Protein AF-A0A946EP28-F1 (afdb_monomer)

Structure (mmCIF, N/CA/C/O backbone):
data_AF-A0A946EP28-F1
#
_entry.id   AF-A0A946EP28-F1
#
loop_
_atom_site.group_PDB
_atom_site.id
_atom_site.type_symbol
_atom_site.label_atom_id
_atom_site.label_alt_id
_atom_site.label_comp_id
_atom_site.label_asym_id
_atom_site.label_entity_id
_atom_site.label_seq_id
_atom_site.pdbx_PDB_ins_code
_atom_site.Cartn_x
_atom_site.Cartn_y
_atom_site.Cartn_z
_atom_site.occupancy
_atom_site.B_iso_or_equiv
_atom_site.auth_seq_id
_atom_site.auth_comp_id
_atom_site.auth_asym_id
_atom_site.auth_atom_id
_atom_site.pdbx_PDB_model_num
ATOM 1 N N . MET A 1 1 ? -31.217 -87.229 33.582 1.00 41.53 1 MET A N 1
ATOM 2 C CA . MET A 1 1 ? -31.297 -86.675 32.213 1.00 41.53 1 MET A CA 1
ATOM 3 C C . MET A 1 1 ? -31.638 -85.197 32.325 1.00 41.53 1 MET A C 1
ATOM 5 O O . MET A 1 1 ? -32.313 -84.822 33.269 1.00 41.53 1 MET A O 1
ATOM 9 N N . ILE A 1 2 ? -31.056 -84.396 31.440 1.00 42.53 2 ILE A N 1
ATOM 10 C CA . ILE A 1 2 ? -30.774 -82.953 31.531 1.00 42.53 2 ILE A CA 1
ATOM 11 C C . ILE A 1 2 ? -32.003 -82.053 31.794 1.00 42.53 2 ILE A C 1
ATOM 13 O O . ILE A 1 2 ? -33.022 -82.162 31.121 1.00 42.53 2 ILE A O 1
ATOM 17 N N . THR A 1 3 ? -31.836 -81.132 32.749 1.00 39.31 3 THR A N 1
ATOM 18 C CA . THR A 1 3 ? -32.703 -80.000 33.122 1.00 39.31 3 THR A CA 1
ATOM 19 C C . THR A 1 3 ? -32.412 -78.787 32.235 1.00 39.31 3 THR A C 1
ATOM 21 O O . THR A 1 3 ? -31.268 -78.346 32.251 1.00 39.31 3 THR A O 1
ATOM 24 N N . ILE A 1 4 ? -33.396 -78.190 31.543 1.00 48.53 4 ILE A N 1
ATOM 25 C CA . ILE A 1 4 ? -33.306 -76.793 31.055 1.00 48.53 4 ILE A CA 1
ATOM 26 C C . ILE A 1 4 ? -34.694 -76.136 31.118 1.00 48.53 4 ILE A C 1
ATOM 28 O O . ILE A 1 4 ? -35.590 -76.458 30.342 1.00 48.53 4 ILE A O 1
ATOM 32 N N . ILE A 1 5 ? -34.856 -75.210 32.064 1.00 52.66 5 ILE A N 1
ATOM 33 C CA . ILE A 1 5 ? -35.993 -74.295 32.196 1.00 52.66 5 ILE A CA 1
ATOM 34 C C . ILE A 1 5 ? -35.595 -73.009 31.462 1.00 52.66 5 ILE A C 1
ATOM 36 O O . ILE A 1 5 ? -34.605 -72.379 31.824 1.00 52.66 5 ILE A O 1
ATOM 40 N N . PHE A 1 6 ? -36.339 -72.624 30.425 1.00 43.34 6 PHE A N 1
ATOM 41 C CA . PHE A 1 6 ? -36.129 -71.370 29.696 1.00 43.34 6 PHE A CA 1
ATOM 42 C C . PHE A 1 6 ? -36.878 -70.242 30.427 1.00 43.34 6 PHE A C 1
ATOM 44 O O . PHE A 1 6 ? -38.052 -69.983 30.172 1.00 43.34 6 PHE A O 1
ATOM 51 N N . THR A 1 7 ? -36.225 -69.600 31.397 1.00 52.09 7 THR A N 1
ATOM 52 C CA . THR A 1 7 ? -36.726 -68.373 32.032 1.00 52.09 7 THR A CA 1
ATOM 53 C C . THR A 1 7 ? -36.373 -67.165 31.168 1.00 52.09 7 THR A C 1
ATOM 55 O O . THR A 1 7 ? -35.202 -66.816 31.019 1.00 52.09 7 THR A O 1
ATOM 58 N N . LEU A 1 8 ? -37.399 -66.526 30.604 1.00 43.88 8 LEU A N 1
ATOM 59 C CA . LEU A 1 8 ? -37.326 -65.275 29.851 1.00 43.88 8 LEU A CA 1
ATOM 60 C C . LEU A 1 8 ? -37.026 -64.115 30.820 1.00 43.88 8 LEU A C 1
ATOM 62 O O . LEU A 1 8 ? -37.931 -63.550 31.430 1.00 43.88 8 LEU A O 1
ATOM 66 N N . SER A 1 9 ? -35.741 -63.811 31.010 1.00 52.19 9 SER A N 1
ATOM 67 C CA . SER A 1 9 ? -35.273 -62.703 31.846 1.00 52.19 9 SER A CA 1
ATOM 68 C C . SER A 1 9 ? -35.220 -61.413 31.028 1.00 52.19 9 SER A C 1
ATOM 70 O O . SER A 1 9 ? -34.441 -61.286 30.085 1.00 52.19 9 SER A O 1
ATOM 72 N N . LEU A 1 10 ? -36.066 -60.459 31.411 1.00 48.12 10 LEU A N 1
ATOM 73 C CA . LEU A 1 10 ? -36.153 -59.104 30.880 1.00 48.12 10 LEU A CA 1
ATOM 74 C C . LEU A 1 10 ? -34.897 -58.315 31.308 1.00 48.12 10 LEU A C 1
ATOM 76 O O . LEU A 1 10 ? -34.804 -57.878 32.454 1.00 48.12 10 LEU A O 1
ATOM 80 N N . LEU A 1 11 ? -33.906 -58.162 30.423 1.00 48.00 11 LEU A N 1
ATOM 81 C CA . LEU A 1 11 ? -32.783 -57.248 30.661 1.00 48.00 11 LEU A CA 1
ATOM 82 C C . LEU A 1 11 ? -33.230 -55.810 30.370 1.00 48.00 11 LEU A C 1
ATOM 84 O O . LEU A 1 11 ? -33.368 -55.403 29.218 1.00 48.00 11 LEU A O 1
ATOM 88 N N . ALA A 1 12 ? -33.431 -55.042 31.439 1.00 52.06 12 ALA A N 1
ATOM 89 C CA . ALA A 1 12 ? -33.458 -53.590 31.405 1.00 52.06 12 ALA A CA 1
ATOM 90 C C . ALA A 1 12 ? -32.034 -53.074 31.141 1.00 52.06 12 ALA A C 1
ATOM 92 O O . ALA A 1 12 ? -31.240 -52.892 32.063 1.00 52.06 12 ALA A O 1
ATOM 93 N N . SER A 1 13 ? -31.695 -52.876 29.870 1.00 47.62 13 SER A N 1
ATOM 94 C CA . SER A 1 13 ? -30.468 -52.188 29.471 1.00 47.62 13 SER A CA 1
ATOM 95 C C . SER A 1 13 ? -30.671 -50.687 29.664 1.00 47.62 13 SER A C 1
ATOM 97 O O . SER A 1 13 ? -31.439 -50.058 28.937 1.00 47.62 13 SER A O 1
ATOM 99 N N . SER A 1 14 ? -30.005 -50.122 30.669 1.00 48.69 14 SER A N 1
ATOM 100 C CA . SER A 1 14 ? -29.947 -48.684 30.912 1.00 48.69 14 SER A CA 1
ATOM 101 C C . SER A 1 14 ? -29.392 -47.964 29.683 1.00 48.69 14 SER A C 1
ATOM 103 O O . SER A 1 14 ? -28.246 -48.194 29.290 1.00 48.69 14 SER A O 1
ATOM 105 N N . LEU A 1 15 ? -30.198 -47.081 29.097 1.00 58.78 15 LEU A N 1
ATOM 106 C 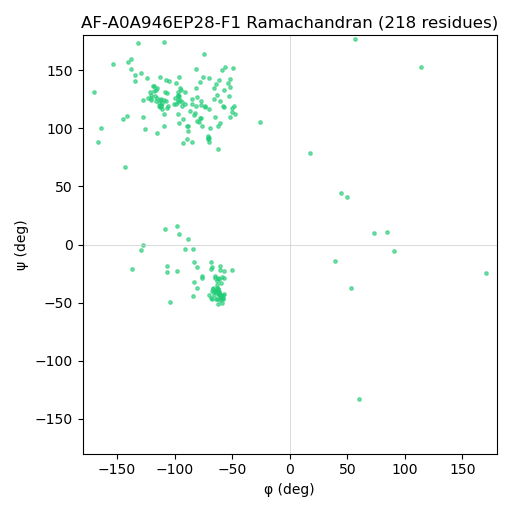CA . LEU A 1 15 ? -29.739 -46.070 28.148 1.00 58.78 15 LEU A CA 1
ATOM 107 C C . LEU A 1 15 ? -28.583 -45.285 28.796 1.00 58.78 15 LEU A C 1
ATOM 109 O O . LEU A 1 15 ? -28.765 -44.797 29.916 1.00 58.78 15 LEU A O 1
ATOM 113 N N . PRO A 1 16 ? -27.411 -45.135 28.152 1.00 46.91 16 PRO A N 1
ATOM 114 C CA . PRO A 1 16 ? -26.490 -44.100 28.577 1.00 46.91 16 PRO A CA 1
ATOM 115 C C . PRO A 1 16 ? -27.197 -42.764 28.358 1.00 46.91 16 PRO A C 1
ATOM 117 O O . PRO A 1 16 ? -27.747 -42.510 27.284 1.00 46.91 16 PRO A O 1
ATOM 120 N N . ALA A 1 17 ? -27.219 -41.934 29.399 1.00 48.09 17 ALA A N 1
ATOM 121 C CA . ALA A 1 17 ? -27.578 -40.537 29.271 1.00 48.09 17 ALA A CA 1
ATOM 122 C C . ALA A 1 17 ? -26.712 -39.949 28.152 1.00 48.09 17 ALA A C 1
ATOM 124 O O . ALA A 1 17 ? -25.493 -39.842 28.294 1.00 48.09 17 ALA A O 1
ATOM 125 N N . VAL A 1 18 ? -27.333 -39.625 27.019 1.00 43.72 18 VAL A N 1
ATOM 126 C CA . VAL A 1 18 ? -26.739 -38.690 26.073 1.00 43.72 18 VAL A CA 1
ATOM 127 C C . VAL A 1 18 ? -26.634 -37.393 26.856 1.00 43.72 18 VAL A C 1
ATOM 129 O O . VAL A 1 18 ? -27.638 -36.744 27.140 1.00 43.72 18 VAL A O 1
ATOM 132 N N . CYS A 1 19 ? -25.412 -37.113 27.307 1.00 35.09 19 CYS A N 1
ATOM 133 C CA . CYS A 1 19 ? -25.003 -35.808 27.781 1.00 35.09 19 CYS A CA 1
ATOM 134 C C . CYS A 1 19 ? -25.457 -34.815 26.718 1.00 35.09 19 CYS A C 1
ATOM 136 O O . CYS A 1 19 ? -25.057 -34.935 25.557 1.00 35.09 19 CYS A O 1
ATOM 138 N N . SER A 1 20 ? -26.319 -33.884 27.110 1.00 42.78 20 SER A N 1
ATOM 139 C CA . SER A 1 20 ? -26.537 -32.662 26.361 1.00 42.78 20 SER A CA 1
ATOM 140 C C . SER A 1 20 ? -25.161 -32.095 26.030 1.00 42.78 20 SER A C 1
ATOM 142 O O . SER A 1 20 ? -24.392 -31.745 26.924 1.00 42.78 20 SER A O 1
ATOM 144 N N . ILE A 1 21 ? -24.813 -32.097 24.747 1.00 47.25 21 ILE A N 1
ATOM 145 C CA . ILE A 1 21 ? -23.799 -31.189 24.238 1.00 47.25 21 ILE A CA 1
ATOM 146 C C . ILE A 1 21 ? -24.504 -29.842 24.302 1.00 47.25 21 ILE A C 1
ATOM 148 O O . ILE A 1 21 ? -25.287 -29.496 23.421 1.00 47.25 21 ILE A O 1
ATOM 152 N N . ASP A 1 22 ? -24.338 -29.160 25.429 1.00 43.53 22 ASP A N 1
ATOM 153 C CA . ASP A 1 22 ? -24.554 -27.729 25.476 1.00 43.53 22 ASP A CA 1
ATOM 154 C C . ASP A 1 22 ? -23.546 -27.141 24.480 1.00 43.53 22 ASP A C 1
ATOM 156 O O . ASP A 1 22 ? -22.338 -27.141 24.728 1.00 43.53 22 ASP A O 1
ATOM 160 N N . ASP A 1 23 ? -24.036 -26.727 23.310 1.00 47.03 23 ASP A N 1
ATOM 161 C CA . ASP A 1 23 ? -23.327 -25.816 22.414 1.00 47.03 23 ASP A CA 1
ATOM 162 C C . ASP A 1 23 ? -23.144 -24.488 23.169 1.00 47.03 23 ASP A C 1
ATOM 164 O O . ASP A 1 23 ? -23.932 -23.550 23.050 1.00 47.03 23 ASP A O 1
ATOM 168 N N . GLU A 1 24 ? -22.113 -24.428 24.011 1.00 41.34 24 GLU A N 1
ATOM 169 C CA . GLU A 1 24 ? -21.521 -23.181 24.486 1.00 41.34 24 GLU A CA 1
ATOM 170 C C . GLU A 1 24 ? -21.068 -22.402 23.239 1.00 41.34 24 GLU A C 1
ATOM 172 O O . GLU A 1 24 ? -20.231 -22.902 22.474 1.00 41.34 24 GLU A O 1
ATOM 177 N N . PRO A 1 25 ? -21.600 -21.194 22.978 1.00 46.06 25 PRO A N 1
ATOM 178 C CA . PRO A 1 25 ? -21.152 -20.396 21.856 1.00 46.06 25 PRO A CA 1
ATOM 179 C C . PRO A 1 25 ? -19.753 -19.890 22.192 1.00 46.06 25 PRO A C 1
ATOM 181 O O . PRO A 1 25 ? -19.601 -18.878 22.858 1.00 46.06 25 PRO A O 1
ATOM 184 N N . THR A 1 26 ? -18.736 -20.635 21.761 1.00 43.66 26 THR A N 1
ATOM 185 C CA . THR A 1 26 ? -17.359 -20.197 21.486 1.00 43.66 26 THR A CA 1
ATOM 186 C C . THR A 1 26 ? -17.011 -18.838 22.124 1.00 43.66 26 THR A C 1
ATOM 188 O O . THR A 1 26 ? -17.033 -17.809 21.440 1.00 43.66 26 THR A O 1
ATOM 191 N N . GLY A 1 27 ? -16.713 -18.818 23.432 1.00 51.81 27 GLY A N 1
ATOM 192 C CA . GLY A 1 27 ? -16.628 -17.582 24.233 1.00 51.81 27 GLY A CA 1
ATOM 193 C C . GLY A 1 27 ? -15.634 -16.528 23.719 1.00 51.81 27 GLY A C 1
ATOM 194 O O . GLY A 1 27 ? -15.834 -15.333 23.909 1.00 51.81 27 GLY A O 1
ATOM 195 N N . ALA A 1 28 ? -14.626 -16.928 22.937 1.00 55.31 28 ALA A N 1
ATOM 196 C CA . ALA A 1 28 ? -13.717 -15.985 22.278 1.00 55.31 28 ALA A CA 1
ATOM 197 C C . ALA A 1 28 ? -14.419 -15.053 21.259 1.00 55.31 28 ALA A C 1
ATOM 199 O O . ALA A 1 28 ? -14.000 -13.915 21.064 1.00 55.31 28 ALA A O 1
ATOM 200 N N . SER A 1 29 ? -15.487 -15.518 20.602 1.00 61.00 29 SER A N 1
ATOM 201 C CA . SER A 1 29 ? -16.200 -14.773 19.550 1.00 61.00 29 SER A CA 1
ATOM 202 C C . SER A 1 29 ? -17.180 -13.734 20.111 1.00 61.00 29 SER A C 1
ATOM 204 O O . SER A 1 29 ? -17.288 -12.617 19.587 1.00 61.00 29 SER A O 1
ATOM 206 N N . SER A 1 30 ? -17.846 -14.072 21.221 1.00 68.56 30 SER A N 1
ATOM 207 C CA . SER A 1 30 ? -18.691 -13.140 21.969 1.00 68.56 30 SER A CA 1
ATOM 208 C C . SER A 1 30 ? -17.857 -12.029 22.602 1.00 68.56 30 SER A C 1
ATOM 210 O O . SER A 1 30 ? -18.267 -10.866 22.588 1.00 68.56 30 SER A O 1
ATOM 212 N N . ASP A 1 31 ? -16.656 -12.364 23.079 1.00 88.69 31 ASP A N 1
ATOM 213 C CA . ASP A 1 31 ? -15.769 -11.413 23.738 1.00 88.69 31 ASP A CA 1
ATOM 214 C C . ASP A 1 31 ? -15.232 -10.357 22.761 1.00 88.69 31 ASP A C 1
ATOM 216 O O . ASP A 1 31 ? -15.350 -9.162 23.040 1.00 88.69 31 ASP A O 1
ATOM 220 N N . ILE A 1 32 ? -14.763 -10.759 21.572 1.00 92.62 32 ILE A N 1
ATOM 221 C CA . ILE A 1 32 ? -14.272 -9.830 20.534 1.00 92.62 32 ILE A CA 1
ATOM 222 C C . ILE A 1 32 ? -15.357 -8.828 20.120 1.00 92.62 32 ILE A C 1
ATOM 224 O O . ILE A 1 32 ? -15.095 -7.628 20.033 1.00 92.62 32 ILE A O 1
ATOM 228 N N . SER A 1 33 ? -16.591 -9.295 19.917 1.00 91.88 33 SER A N 1
ATOM 229 C CA . SER A 1 33 ? -17.714 -8.426 19.538 1.00 91.88 33 SER A CA 1
ATOM 230 C C . SER A 1 33 ? -18.019 -7.386 20.623 1.00 91.88 33 SER A C 1
ATOM 232 O O . SER A 1 33 ? -18.292 -6.221 20.322 1.00 91.88 33 SER A O 1
ATOM 234 N N . SER A 1 34 ? -17.925 -7.784 21.897 1.00 94.31 34 SER A N 1
ATOM 235 C CA . SER A 1 34 ? -18.100 -6.869 23.028 1.00 94.31 34 SER A CA 1
ATOM 236 C C . SER A 1 34 ? -17.001 -5.804 23.081 1.00 94.31 34 SER A C 1
ATOM 238 O O . SER A 1 34 ? -17.289 -4.630 23.318 1.00 94.31 34 SER A O 1
ATOM 240 N N . TRP A 1 35 ? -15.751 -6.180 22.794 1.00 95.56 35 TRP A N 1
ATOM 241 C CA . TRP A 1 35 ? -14.629 -5.246 22.771 1.00 95.56 35 TRP A CA 1
ATOM 242 C C . TRP A 1 35 ? -14.757 -4.255 21.614 1.00 95.56 35 TRP A C 1
ATOM 244 O O . TRP A 1 35 ? -14.552 -3.066 21.826 1.00 95.56 35 TRP A O 1
ATOM 254 N N . ILE A 1 36 ? -15.197 -4.695 20.431 1.00 94.62 36 ILE A N 1
ATOM 255 C CA . ILE A 1 36 ? -15.460 -3.791 19.300 1.00 94.62 36 ILE A CA 1
ATOM 256 C C . ILE A 1 36 ? -16.501 -2.733 19.677 1.00 94.62 36 ILE A C 1
ATOM 258 O O . ILE A 1 36 ? -16.272 -1.549 19.452 1.00 94.62 36 ILE A O 1
ATOM 262 N N . LYS A 1 37 ? -17.606 -3.124 20.323 1.00 92.88 37 LYS A N 1
ATOM 263 C CA . LYS A 1 37 ? -18.609 -2.161 20.805 1.00 92.88 37 LYS A CA 1
ATOM 264 C C . LYS A 1 37 ? -18.018 -1.186 21.828 1.00 92.88 37 LYS A C 1
ATOM 266 O O . LYS A 1 37 ? -18.294 0.011 21.788 1.00 92.88 37 LYS A O 1
ATOM 271 N N . ASN A 1 38 ? -17.181 -1.691 22.730 1.00 95.00 38 ASN A N 1
ATOM 272 C CA . ASN A 1 38 ? -16.533 -0.885 23.761 1.00 95.00 38 ASN A CA 1
ATOM 273 C C . ASN A 1 38 ? -15.493 0.097 23.203 1.00 95.00 38 ASN A C 1
ATOM 275 O O . ASN A 1 38 ? -15.161 1.049 23.906 1.00 95.00 38 ASN A O 1
ATOM 279 N N . LEU A 1 39 ? -15.044 -0.050 21.947 1.00 95.12 39 LEU A N 1
ATOM 280 C CA . LEU A 1 39 ? -14.250 0.981 21.270 1.00 95.12 39 LEU A CA 1
ATOM 281 C C . LEU A 1 39 ? -15.011 2.304 21.130 1.00 95.12 39 LEU A C 1
ATOM 283 O O . LEU A 1 39 ? -14.356 3.325 20.990 1.00 95.12 39 LEU A O 1
ATOM 287 N N . GLY A 1 40 ? -16.345 2.322 21.180 1.00 92.12 40 GLY A N 1
ATOM 288 C CA . GLY A 1 40 ? -17.167 3.542 21.130 1.00 92.12 40 GLY A CA 1
ATOM 289 C C . GLY A 1 40 ? -17.603 4.073 22.497 1.00 92.12 40 GLY A C 1
ATOM 290 O O . GLY A 1 40 ? -18.464 4.939 22.571 1.00 92.12 40 GLY A O 1
ATOM 291 N N . SER A 1 41 ? -17.073 3.528 23.597 1.00 93.94 41 SER A N 1
ATOM 292 C CA . SER A 1 41 ? -17.456 3.944 24.955 1.00 93.94 41 SER A CA 1
ATOM 293 C C . SER A 1 41 ? -17.196 5.441 25.194 1.00 93.94 41 SER A C 1
ATOM 295 O O . SER A 1 41 ? -16.245 5.995 24.661 1.00 93.94 41 SER A O 1
ATOM 297 N N . GLU A 1 42 ? -17.955 6.124 26.049 1.00 92.25 42 GLU A N 1
ATOM 298 C CA . GLU A 1 42 ? -17.591 7.490 26.481 1.00 92.25 42 GLU A CA 1
ATOM 299 C C . GLU A 1 42 ? -16.443 7.473 27.507 1.00 92.25 42 GLU A C 1
ATOM 301 O O . GLU A 1 42 ? -15.601 8.376 27.544 1.00 92.25 42 GLU A O 1
ATOM 306 N N . GLU A 1 43 ? -16.345 6.386 28.274 1.00 95.25 43 GLU A N 1
ATOM 307 C CA . GLU A 1 43 ? -15.295 6.161 29.264 1.00 95.25 43 GLU A CA 1
ATOM 308 C C . GLU A 1 43 ? -13.985 5.738 28.595 1.00 95.25 43 GLU A C 1
ATOM 310 O O . GLU A 1 43 ? -13.911 4.694 27.937 1.00 95.25 43 GLU A O 1
ATOM 315 N N . TRP A 1 44 ? -12.932 6.533 28.801 1.00 93.06 44 TRP A N 1
ATOM 316 C CA . TRP A 1 44 ? -11.611 6.304 28.204 1.00 93.06 44 TRP A CA 1
ATOM 317 C C . TRP A 1 44 ? -10.991 4.967 28.634 1.00 93.06 44 TRP A C 1
ATOM 319 O O . TRP A 1 44 ? -10.451 4.246 27.802 1.00 93.06 44 TRP A O 1
ATOM 329 N N . SER A 1 45 ? -11.123 4.596 29.909 1.00 95.12 45 SER A N 1
ATOM 330 C CA . SER A 1 45 ? -10.563 3.350 30.453 1.00 95.12 45 SER A CA 1
ATOM 331 C C . SER A 1 45 ? -11.141 2.102 29.780 1.00 95.12 45 SER A C 1
ATOM 333 O O . SER A 1 45 ? -10.397 1.190 29.426 1.00 95.12 45 SER A O 1
ATOM 335 N N . VAL A 1 46 ? -12.457 2.087 29.555 1.00 95.50 46 VAL A N 1
ATOM 336 C CA . VAL A 1 46 ? -13.170 0.989 28.883 1.00 95.50 46 VAL A CA 1
ATOM 337 C C . VAL A 1 46 ? -12.713 0.854 27.428 1.00 95.50 46 VAL A C 1
ATOM 339 O O . VAL A 1 46 ? -12.511 -0.257 26.938 1.00 95.50 46 VAL A O 1
ATOM 342 N N . ARG A 1 47 ? -12.504 1.987 26.755 1.00 94.75 47 ARG A N 1
ATOM 343 C CA . ARG A 1 47 ? -12.000 2.066 25.377 1.00 94.75 47 ARG A CA 1
ATOM 344 C C . ARG A 1 47 ? -10.604 1.492 25.220 1.00 94.75 47 ARG A C 1
ATOM 346 O O . ARG A 1 47 ? -10.386 0.642 24.361 1.00 94.75 47 ARG A O 1
ATOM 353 N N . GLU A 1 48 ? -9.678 1.939 26.057 1.00 94.19 48 GLU A N 1
ATOM 354 C CA . GLU A 1 48 ? -8.291 1.478 26.021 1.00 94.19 48 GLU A CA 1
ATOM 355 C C . GLU A 1 48 ? -8.185 -0.005 26.356 1.00 94.19 48 GLU A C 1
ATOM 357 O O . GLU A 1 48 ? -7.442 -0.748 25.716 1.00 94.19 48 GLU A O 1
ATOM 362 N N . GLU A 1 49 ? -8.963 -0.470 27.336 1.00 95.81 49 GLU A N 1
ATOM 363 C CA . GLU A 1 49 ? -8.984 -1.885 27.678 1.00 95.81 49 GLU A CA 1
ATOM 364 C C . GLU A 1 49 ? -9.502 -2.736 26.512 1.00 95.81 49 GLU A C 1
ATOM 366 O O . GLU A 1 49 ? -8.939 -3.795 26.230 1.00 95.81 49 GLU A O 1
ATOM 371 N N . ALA A 1 50 ? -10.535 -2.269 25.812 1.00 95.75 50 ALA A N 1
ATOM 372 C CA . ALA A 1 50 ? -11.055 -2.937 24.629 1.00 95.75 50 ALA A CA 1
ATOM 373 C C . ALA A 1 50 ? -10.035 -2.970 23.481 1.00 95.75 50 ALA A C 1
ATOM 375 O O . ALA A 1 50 ? -9.805 -4.036 22.911 1.00 95.75 50 ALA A O 1
ATOM 376 N N . ALA A 1 51 ? -9.384 -1.840 23.184 1.00 95.00 51 ALA A N 1
ATOM 377 C CA . ALA A 1 51 ? -8.331 -1.765 22.173 1.00 95.00 51 ALA A CA 1
ATOM 378 C C . ALA A 1 51 ? -7.184 -2.732 22.495 1.00 95.00 51 ALA A C 1
ATOM 380 O O . ALA A 1 51 ? -6.796 -3.540 21.653 1.00 95.00 51 ALA A O 1
ATOM 381 N N . ARG A 1 52 ? -6.710 -2.741 23.746 1.00 95.44 52 ARG A N 1
ATOM 382 C CA . ARG A 1 52 ? -5.667 -3.666 24.196 1.00 95.44 52 ARG A CA 1
ATOM 383 C C . ARG A 1 52 ? -6.088 -5.126 24.041 1.00 95.44 52 ARG A C 1
ATOM 385 O O . ARG A 1 52 ? -5.316 -5.912 23.509 1.00 95.44 52 ARG A O 1
ATOM 392 N N . LYS A 1 53 ? -7.306 -5.495 24.451 1.00 95.19 53 LYS A N 1
ATOM 393 C CA . LYS A 1 53 ? -7.807 -6.875 24.307 1.00 95.19 53 LYS A CA 1
ATOM 394 C C . LYS A 1 53 ? -7.919 -7.306 22.843 1.00 95.19 53 LYS A C 1
ATOM 396 O O . LYS A 1 53 ? -7.602 -8.448 22.525 1.00 95.19 53 LYS A O 1
ATOM 401 N N . LEU A 1 54 ? -8.323 -6.402 21.951 1.00 95.19 54 LEU A N 1
ATOM 402 C CA . LEU A 1 54 ? -8.356 -6.662 20.509 1.00 95.19 54 LEU A CA 1
ATOM 403 C C . LEU A 1 54 ? -6.950 -6.860 19.931 1.00 95.19 54 LEU A C 1
ATOM 405 O O . LEU A 1 54 ? -6.755 -7.766 19.123 1.00 95.19 54 LEU A O 1
ATOM 409 N N . LEU A 1 55 ? -5.972 -6.062 20.370 1.00 93.56 55 LEU A N 1
ATOM 410 C CA . LEU A 1 55 ? -4.571 -6.236 19.982 1.00 93.56 55 LEU A CA 1
ATOM 411 C C . LEU A 1 55 ? -3.989 -7.552 20.515 1.00 93.56 55 LEU A C 1
ATOM 413 O O . LEU A 1 55 ? -3.349 -8.281 19.761 1.00 93.56 55 LEU A O 1
ATOM 417 N N . ASP A 1 56 ? -4.270 -7.888 21.776 1.00 93.50 56 ASP A N 1
ATOM 418 C CA . ASP A 1 56 ? -3.834 -9.132 22.422 1.00 93.50 56 ASP A CA 1
ATOM 419 C C . ASP A 1 56 ? -4.447 -10.372 21.741 1.00 93.50 56 ASP A C 1
ATOM 421 O O . ASP A 1 56 ? -3.791 -11.405 21.614 1.00 93.50 56 ASP A O 1
ATOM 425 N N . ALA A 1 57 ? -5.691 -10.273 21.255 1.00 91.19 57 ALA A N 1
ATOM 426 C CA . ALA A 1 57 ? -6.340 -11.328 20.474 1.00 91.19 57 ALA A CA 1
ATOM 427 C C . ALA A 1 57 ? -5.705 -11.535 19.086 1.00 91.19 57 ALA A C 1
ATOM 429 O O . ALA A 1 57 ? -5.850 -12.607 18.487 1.00 91.19 57 ALA A O 1
ATOM 430 N N . GLY A 1 58 ? -4.991 -10.531 18.570 1.00 89.06 58 GLY A N 1
ATOM 431 C CA . GLY A 1 58 ? -4.166 -10.658 17.379 1.00 89.06 58 GLY A CA 1
ATOM 432 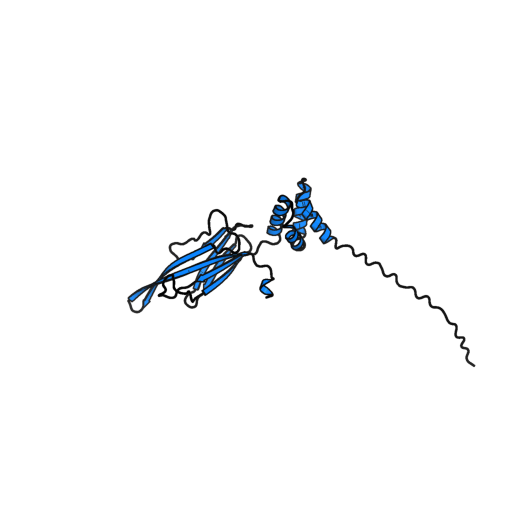C C . GLY A 1 58 ? -4.966 -11.067 16.129 1.00 89.06 58 GLY A C 1
ATOM 433 O O . GLY A 1 58 ? -6.033 -10.504 15.860 1.00 89.06 58 GLY A O 1
ATOM 434 N N . PRO A 1 59 ? -4.494 -12.064 15.351 1.00 87.06 59 PRO A N 1
ATOM 435 C CA . PRO A 1 59 ? -5.145 -12.475 14.108 1.00 87.06 59 PRO A CA 1
ATOM 436 C C . PRO A 1 59 ? -6.611 -12.902 14.248 1.00 87.06 59 PRO A C 1
ATOM 438 O O . PRO A 1 59 ? -7.392 -12.716 13.315 1.00 87.06 59 PRO A O 1
ATOM 441 N N . ALA A 1 60 ? -7.010 -13.430 15.411 1.00 87.94 60 ALA A N 1
ATOM 442 C CA . ALA A 1 60 ? -8.383 -13.870 15.656 1.00 87.94 60 ALA A CA 1
ATOM 443 C C . ALA A 1 60 ? -9.396 -12.709 15.621 1.00 87.94 60 ALA A C 1
ATOM 445 O O . ALA A 1 60 ? -10.556 -12.916 15.268 1.00 87.94 60 ALA A O 1
ATOM 446 N N . ALA A 1 61 ? -8.963 -11.481 15.931 1.00 91.19 61 ALA A N 1
ATOM 447 C CA . ALA A 1 61 ? -9.820 -10.298 15.903 1.00 91.19 61 ALA A CA 1
ATOM 448 C C . ALA A 1 61 ? -10.015 -9.715 14.490 1.00 91.19 61 ALA A C 1
ATOM 450 O O . ALA A 1 61 ? -10.981 -8.986 14.263 1.00 91.19 61 ALA A O 1
ATOM 451 N N . ILE A 1 62 ? -9.144 -10.040 13.523 1.00 88.50 62 ILE A N 1
ATOM 452 C CA . ILE A 1 62 ? -9.124 -9.398 12.194 1.00 88.50 62 ILE A CA 1
ATOM 453 C C . ILE A 1 62 ? -10.457 -9.574 11.457 1.00 88.50 62 ILE A C 1
ATOM 455 O O . ILE A 1 62 ? -10.985 -8.605 10.912 1.00 88.50 62 ILE A O 1
ATOM 459 N N . GLY A 1 63 ? -11.021 -10.786 11.436 1.00 86.62 63 GLY A N 1
ATOM 460 C CA . GLY A 1 63 ? -12.272 -11.063 10.718 1.00 86.62 63 GLY A CA 1
ATOM 461 C C . GLY A 1 63 ? -13.464 -10.265 11.261 1.00 86.62 63 GLY A C 1
ATOM 462 O O . GLY A 1 63 ? -14.244 -9.697 10.490 1.00 86.62 63 GLY A O 1
ATOM 463 N N . ALA A 1 64 ? -13.563 -10.159 12.589 1.00 90.31 64 ALA A N 1
ATOM 464 C CA . ALA A 1 64 ? -14.596 -9.370 13.253 1.00 90.31 64 ALA A CA 1
ATOM 465 C C . ALA A 1 64 ? -14.401 -7.868 12.995 1.00 90.31 64 ALA A C 1
ATOM 467 O O . ALA A 1 64 ? -15.333 -7.192 12.567 1.00 90.31 64 ALA A O 1
ATOM 468 N N . LEU A 1 65 ? -13.172 -7.363 13.147 1.00 90.56 65 LEU A N 1
ATOM 469 C CA . LEU A 1 65 ? -12.834 -5.965 12.870 1.00 90.56 65 LEU A CA 1
ATOM 470 C C . LEU A 1 65 ? -13.150 -5.568 11.419 1.00 90.56 65 LEU A C 1
ATOM 472 O O . LEU A 1 65 ? -13.734 -4.511 11.192 1.00 90.56 65 LEU A O 1
ATOM 476 N N . ARG A 1 66 ? -12.830 -6.419 10.431 1.00 89.50 66 ARG A N 1
ATOM 477 C CA . ARG A 1 66 ? -13.168 -6.169 9.016 1.00 89.50 66 ARG A CA 1
ATOM 478 C C . ARG A 1 66 ? -14.676 -6.059 8.801 1.00 89.50 66 ARG A C 1
ATOM 480 O O . ARG A 1 66 ? -15.125 -5.148 8.112 1.00 89.50 66 ARG A O 1
ATOM 487 N N . SER A 1 67 ? -15.451 -6.947 9.419 1.00 87.69 67 SER A N 1
ATOM 488 C CA . SER A 1 67 ? -16.917 -6.940 9.315 1.00 87.69 67 SER A CA 1
ATOM 489 C C . SER A 1 67 ? -17.539 -5.683 9.939 1.00 87.69 67 SER A C 1
ATOM 491 O O . SER A 1 67 ? -18.572 -5.202 9.480 1.00 87.69 67 SER A O 1
ATOM 493 N N . SER A 1 68 ? -16.881 -5.106 10.946 1.00 90.50 68 SER A N 1
ATOM 494 C CA . SER A 1 68 ? -17.327 -3.900 11.648 1.00 90.50 68 SER A CA 1
ATOM 495 C C . SER A 1 68 ? -16.851 -2.583 11.015 1.00 90.50 68 SER A C 1
ATOM 497 O O . SER A 1 68 ? -17.160 -1.513 11.530 1.00 90.50 68 SER A O 1
ATOM 499 N N . LEU A 1 69 ? -16.167 -2.597 9.863 1.00 88.00 69 LEU A N 1
ATOM 500 C CA . LEU A 1 69 ? -15.789 -1.363 9.149 1.00 88.00 69 LEU A CA 1
ATOM 501 C C . LEU A 1 69 ? -16.991 -0.508 8.706 1.00 88.00 69 LEU A C 1
ATOM 503 O O . LEU A 1 69 ? -16.827 0.682 8.431 1.00 88.00 69 LEU A O 1
ATOM 507 N N . MET A 1 70 ? -18.189 -1.098 8.648 1.00 88.19 70 MET A N 1
ATOM 508 C CA . MET A 1 70 ? -19.447 -0.415 8.329 1.00 88.19 70 MET A CA 1
ATOM 509 C C . MET A 1 70 ? -20.266 -0.022 9.569 1.00 88.19 70 MET A C 1
ATOM 511 O O . MET A 1 70 ? -21.452 0.277 9.434 1.00 88.19 70 MET A O 1
ATOM 515 N N . ASP A 1 71 ? -19.663 -0.027 10.763 1.00 90.94 71 ASP A N 1
ATOM 516 C CA . ASP A 1 71 ? -20.337 0.385 11.998 1.00 90.94 71 ASP A CA 1
ATOM 517 C C . ASP A 1 71 ? -20.964 1.789 11.848 1.00 90.94 71 ASP A C 1
ATOM 519 O O . ASP A 1 71 ? -20.348 2.659 11.222 1.00 90.94 71 ASP A O 1
ATOM 523 N N . PRO A 1 72 ? -22.184 2.046 12.355 1.00 90.06 72 PRO A N 1
ATOM 524 C CA . PRO A 1 72 ? -22.827 3.355 12.234 1.00 90.06 72 PRO A CA 1
ATOM 525 C C . PRO A 1 72 ? -22.043 4.494 12.904 1.00 90.06 72 PRO A C 1
ATOM 527 O O . PRO A 1 72 ? -22.094 5.627 12.412 1.00 90.06 72 PRO A O 1
ATOM 530 N N . ASP A 1 73 ? -21.282 4.220 13.963 1.00 90.75 73 ASP A N 1
ATOM 531 C CA . ASP A 1 73 ? -20.529 5.232 14.697 1.00 90.75 73 ASP A CA 1
ATOM 532 C C . ASP A 1 73 ? -19.188 5.561 13.994 1.00 90.75 73 ASP A C 1
ATOM 534 O O . ASP A 1 73 ? -18.333 4.685 13.821 1.00 90.75 73 ASP A O 1
ATOM 538 N N . PRO A 1 74 ? -18.961 6.820 13.560 1.00 88.06 74 PRO A N 1
ATOM 539 C CA . PRO A 1 74 ? -17.697 7.227 12.948 1.00 88.06 74 PRO A CA 1
ATOM 540 C C . PRO A 1 74 ? -16.470 7.040 13.847 1.00 88.06 74 PRO A C 1
ATOM 542 O O . PRO A 1 74 ? -15.396 6.751 13.316 1.00 88.06 74 PRO A O 1
ATOM 545 N N . GLU A 1 75 ? -16.599 7.196 15.166 1.00 88.88 75 GLU A N 1
ATOM 546 C CA . GLU A 1 75 ? -15.491 7.031 16.110 1.00 88.88 75 GLU A CA 1
ATOM 547 C C . GLU A 1 75 ? -15.081 5.558 16.208 1.00 88.88 75 GLU A C 1
ATOM 549 O O . GLU A 1 75 ? -13.893 5.230 16.117 1.00 88.88 75 GLU A O 1
ATOM 554 N N . VAL A 1 76 ? -16.068 4.659 16.279 1.00 91.88 76 VAL A N 1
ATOM 555 C CA . VAL A 1 76 ? -15.850 3.208 16.230 1.00 91.88 76 VAL A CA 1
ATOM 556 C C . VAL A 1 76 ? -15.188 2.814 14.912 1.00 91.88 76 VAL A C 1
ATOM 558 O O . VAL A 1 76 ? -14.158 2.139 14.928 1.00 91.88 76 VAL A O 1
ATOM 561 N N . ARG A 1 77 ? -15.688 3.298 13.764 1.00 91.19 77 ARG A N 1
ATOM 562 C CA . ARG A 1 77 ? -15.061 3.030 12.455 1.00 91.19 77 ARG A CA 1
ATOM 563 C C . ARG A 1 77 ? -13.605 3.489 12.392 1.00 91.19 77 ARG A C 1
ATOM 565 O O . ARG A 1 77 ? -12.774 2.772 11.837 1.00 91.19 77 ARG A O 1
ATOM 572 N N . ALA A 1 78 ? -13.288 4.671 12.921 1.00 8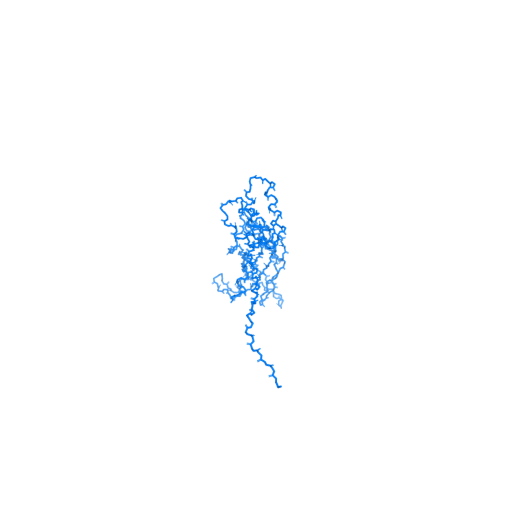5.06 78 ALA A N 1
ATOM 573 C CA . ALA A 1 78 ? -11.923 5.194 12.927 1.00 85.06 78 ALA A CA 1
ATOM 574 C C . ALA A 1 78 ? -10.983 4.305 13.757 1.00 85.06 78 ALA A C 1
ATOM 576 O O . ALA A 1 78 ? -9.930 3.900 13.270 1.00 85.06 78 ALA A O 1
ATOM 577 N N . ARG A 1 79 ? -11.403 3.909 14.963 1.00 91.44 79 ARG A N 1
ATOM 578 C CA . ARG A 1 79 ? -10.618 3.012 15.826 1.00 91.44 79 ARG A CA 1
ATOM 579 C C . ARG A 1 79 ? -10.472 1.611 15.252 1.00 91.44 79 ARG A C 1
ATOM 581 O O . ARG A 1 79 ? -9.404 1.020 15.344 1.00 91.44 79 ARG A O 1
ATOM 588 N N . ILE A 1 80 ? -11.509 1.075 14.613 1.00 91.69 80 ILE A N 1
ATOM 589 C CA . ILE A 1 80 ? -11.419 -0.214 13.916 1.00 91.69 80 ILE A CA 1
ATOM 590 C C . ILE A 1 80 ? -10.348 -0.158 12.824 1.00 91.69 80 ILE A C 1
ATOM 592 O O . ILE A 1 80 ? -9.544 -1.084 12.716 1.00 91.69 80 ILE A O 1
ATOM 596 N N . LYS A 1 81 ? -10.303 0.925 12.036 1.00 85.56 81 LYS A N 1
ATOM 597 C CA . LYS A 1 81 ? -9.254 1.123 11.024 1.00 85.56 81 LYS A CA 1
ATOM 598 C C . LYS A 1 81 ? -7.867 1.187 11.654 1.00 85.56 81 LYS A C 1
ATOM 600 O O . LYS A 1 81 ? -6.955 0.543 11.145 1.00 85.56 81 LYS A O 1
ATOM 605 N N . GLU A 1 82 ? -7.721 1.893 12.772 1.00 86.00 82 GLU A N 1
ATOM 606 C CA . GLU A 1 82 ? -6.468 1.944 13.527 1.00 86.00 82 GLU A CA 1
ATOM 607 C C . GLU A 1 82 ? -6.034 0.542 13.981 1.00 86.00 82 GLU A C 1
ATOM 609 O O . GLU A 1 82 ? -4.916 0.120 13.685 1.00 86.00 82 GLU A O 1
ATOM 614 N N . MET A 1 83 ? -6.932 -0.231 14.600 1.00 90.19 83 MET A N 1
ATOM 615 C CA . MET A 1 83 ? -6.639 -1.596 15.055 1.00 90.19 83 MET A CA 1
ATOM 616 C C . MET A 1 83 ? -6.269 -2.519 13.889 1.00 90.19 83 MET A C 1
ATOM 618 O O . MET A 1 83 ? -5.290 -3.260 13.969 1.00 90.19 83 MET A O 1
ATOM 622 N N . LEU A 1 84 ? -6.999 -2.445 12.772 1.00 86.12 84 LEU A N 1
ATOM 623 C CA . LEU A 1 84 ? -6.669 -3.191 11.557 1.00 86.12 84 LEU A CA 1
ATOM 624 C C . LEU A 1 84 ? -5.314 -2.776 10.983 1.00 86.12 84 LEU A C 1
ATOM 626 O O . LEU A 1 84 ? -4.567 -3.646 10.552 1.00 86.12 84 LEU A O 1
ATOM 630 N N . SER A 1 85 ? -4.954 -1.492 11.026 1.00 79.69 85 SER A N 1
ATOM 631 C CA . SER A 1 85 ? -3.642 -1.029 10.564 1.00 79.69 85 SER A CA 1
ATOM 632 C C . SER A 1 85 ? -2.492 -1.623 11.382 1.00 79.69 85 SER A C 1
ATOM 634 O O . SER A 1 85 ? -1.397 -1.798 10.853 1.00 79.69 85 SER A O 1
ATOM 636 N N . LEU A 1 86 ? -2.722 -1.944 12.659 1.00 84.44 86 LEU A N 1
ATOM 637 C CA . LEU A 1 86 ? -1.731 -2.555 13.545 1.00 84.44 86 LEU A CA 1
ATOM 638 C C . LEU A 1 86 ? -1.676 -4.078 13.372 1.00 84.44 86 LEU A C 1
ATOM 640 O O . LEU A 1 86 ? -0.589 -4.642 13.282 1.00 84.44 86 LEU A O 1
ATOM 644 N N . LEU A 1 87 ? -2.837 -4.732 13.303 1.00 85.00 87 LEU A N 1
ATOM 645 C CA . LEU A 1 87 ? -2.957 -6.194 13.263 1.00 85.00 87 LEU A CA 1
ATOM 646 C C . LEU A 1 87 ? -2.783 -6.797 11.867 1.00 85.00 87 LEU A C 1
ATOM 648 O O . LEU A 1 87 ? -2.320 -7.925 11.724 1.00 85.00 87 LEU A O 1
ATOM 652 N N . SER A 1 88 ? -3.202 -6.065 10.843 1.00 81.25 88 SER A N 1
ATOM 653 C CA . SER A 1 88 ? -3.222 -6.480 9.443 1.00 81.25 88 SER A CA 1
ATOM 654 C C . SER A 1 88 ? -2.874 -5.270 8.577 1.00 81.25 88 SER A C 1
ATOM 656 O O . SER A 1 88 ? -3.749 -4.777 7.853 1.00 81.25 88 SER A O 1
ATOM 658 N N . PRO A 1 89 ? -1.628 -4.760 8.656 1.00 72.94 89 PRO A N 1
ATOM 659 C CA . PRO A 1 89 ? -1.214 -3.645 7.822 1.00 72.94 89 PRO A CA 1
ATOM 660 C C . PRO A 1 89 ? -1.531 -3.952 6.352 1.00 72.94 89 PRO A C 1
ATOM 662 O O . PRO A 1 89 ? -1.311 -5.082 5.905 1.00 72.94 89 PRO A O 1
ATOM 665 N N . PRO A 1 90 ? -2.089 -2.984 5.608 1.00 68.25 90 PRO A N 1
ATOM 666 C CA . PRO A 1 90 ? -2.406 -3.189 4.208 1.00 68.25 90 PRO A CA 1
ATOM 667 C C . PRO A 1 90 ? -1.124 -3.505 3.445 1.00 68.25 90 PRO A C 1
ATOM 669 O O . PRO A 1 90 ? -0.180 -2.717 3.453 1.00 68.25 90 PRO A O 1
ATOM 672 N N . VAL A 1 91 ? -1.113 -4.647 2.767 1.00 77.06 91 VAL A N 1
ATOM 673 C CA . VAL A 1 91 ? -0.070 -4.955 1.798 1.00 77.06 91 VAL A CA 1
ATOM 674 C C . VAL A 1 91 ? -0.346 -4.096 0.571 1.00 77.06 91 VAL A C 1
ATOM 676 O O . VAL A 1 91 ? -1.421 -4.169 -0.026 1.00 77.06 91 VAL A O 1
ATOM 679 N N . LEU A 1 92 ? 0.598 -3.225 0.239 1.00 79.06 92 LEU A N 1
ATOM 680 C CA . LEU A 1 92 ? 0.497 -2.347 -0.919 1.00 79.06 92 LEU A CA 1
ATOM 681 C C . LEU A 1 92 ? 1.291 -2.944 -2.065 1.00 79.06 92 LEU A C 1
ATOM 683 O O . LEU A 1 92 ? 2.396 -3.444 -1.865 1.00 79.06 92 LEU A O 1
ATOM 687 N N . ILE A 1 93 ? 0.737 -2.867 -3.265 1.00 82.50 93 ILE A N 1
ATOM 688 C CA . ILE A 1 93 ? 1.395 -3.310 -4.483 1.00 82.50 93 ILE A CA 1
ATOM 689 C C . ILE A 1 93 ? 1.502 -2.107 -5.411 1.00 82.50 93 ILE A C 1
ATOM 691 O O . ILE A 1 93 ? 0.528 -1.389 -5.653 1.00 82.50 93 ILE A O 1
ATOM 695 N N . VAL A 1 94 ? 2.710 -1.870 -5.907 1.00 83.75 94 VAL A N 1
ATOM 696 C CA . VAL A 1 94 ? 2.962 -0.899 -6.968 1.00 83.75 94 VAL A CA 1
ATOM 697 C C . VAL A 1 94 ? 3.314 -1.671 -8.219 1.00 83.75 94 VAL A C 1
ATOM 699 O O . VAL A 1 94 ? 4.381 -2.283 -8.290 1.00 83.75 94 VAL A O 1
ATOM 702 N N . ASP A 1 95 ? 2.427 -1.606 -9.202 1.00 85.44 95 ASP A N 1
ATOM 703 C CA . ASP A 1 95 ? 2.735 -2.065 -10.547 1.00 85.44 95 ASP A CA 1
ATOM 704 C C . ASP A 1 95 ? 3.425 -0.936 -11.285 1.00 85.44 95 ASP A C 1
ATOM 706 O O . ASP A 1 95 ? 2.868 0.154 -11.432 1.00 85.44 95 ASP A O 1
ATOM 710 N N . VAL A 1 96 ? 4.640 -1.199 -11.750 1.00 84.12 96 VAL A N 1
ATOM 711 C CA . VAL A 1 96 ? 5.381 -0.302 -12.629 1.00 84.12 96 VAL A CA 1
A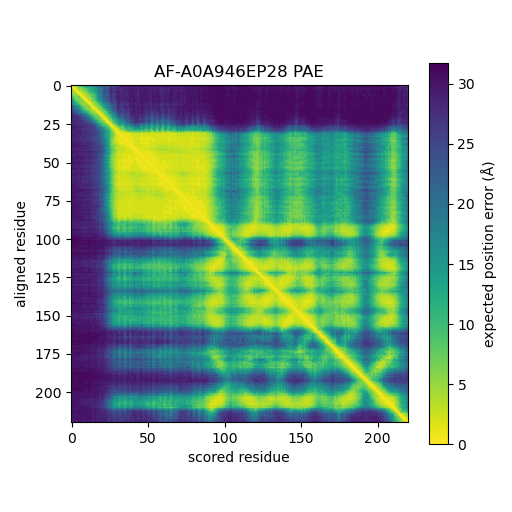TOM 712 C C . VAL A 1 96 ? 5.468 -0.961 -13.991 1.00 84.12 96 VAL A C 1
ATOM 714 O O . VAL A 1 96 ? 6.066 -2.025 -14.140 1.00 84.12 96 VAL A O 1
ATOM 717 N N . VAL A 1 97 ? 4.865 -0.318 -14.984 1.00 83.69 97 VAL A N 1
ATOM 718 C CA . VAL A 1 97 ? 4.789 -0.802 -16.360 1.00 83.69 97 VAL A CA 1
ATOM 719 C C . VAL A 1 97 ? 5.593 0.128 -17.258 1.00 83.69 97 VAL A C 1
ATOM 721 O O . VAL A 1 97 ? 5.287 1.316 -17.386 1.00 83.69 97 VAL A O 1
ATOM 724 N N . ARG A 1 98 ? 6.615 -0.424 -17.908 1.00 78.75 98 ARG A N 1
ATOM 725 C CA . ARG A 1 98 ? 7.281 0.174 -19.059 1.00 78.75 98 ARG A CA 1
ATOM 726 C C . ARG A 1 98 ? 6.394 -0.039 -20.274 1.00 78.75 98 ARG A C 1
ATOM 728 O O . ARG A 1 98 ? 6.049 -1.163 -20.626 1.00 78.75 98 ARG A O 1
ATOM 735 N N . VAL A 1 99 ? 6.043 1.056 -20.926 1.00 77.38 99 VAL A N 1
ATOM 736 C CA . VAL A 1 99 ? 5.269 1.057 -22.159 1.00 77.38 99 VAL A CA 1
ATOM 737 C C . VAL A 1 99 ? 6.179 1.623 -23.245 1.00 77.38 99 VAL A C 1
ATOM 739 O O . VAL A 1 99 ? 6.366 2.838 -23.348 1.00 77.38 99 VAL A O 1
ATOM 742 N N . GLY A 1 100 ? 6.816 0.722 -23.989 1.00 66.25 100 GLY A N 1
ATOM 743 C CA . GLY A 1 100 ? 7.867 1.058 -24.942 1.00 66.25 100 GLY A CA 1
ATOM 744 C C . GLY A 1 100 ? 7.353 1.700 -26.229 1.00 66.25 100 GLY A C 1
ATOM 745 O O . GLY A 1 100 ? 6.169 1.614 -26.572 1.00 66.25 100 GLY A O 1
ATOM 746 N N . ASN A 1 101 ? 8.280 2.318 -26.959 1.00 59.06 101 ASN A N 1
ATOM 747 C CA . ASN A 1 101 ? 8.135 2.625 -28.373 1.00 59.06 101 ASN A CA 1
ATOM 748 C C . ASN A 1 101 ? 9.494 2.406 -29.044 1.00 59.06 101 ASN A C 1
ATOM 750 O O . ASN A 1 101 ? 10.447 3.131 -28.775 1.00 59.06 101 ASN A O 1
ATOM 754 N N . SER A 1 102 ? 9.594 1.372 -29.870 1.00 52.38 102 SER A N 1
ATOM 755 C CA . SER A 1 102 ? 10.825 1.008 -30.563 1.00 52.38 102 SER A CA 1
ATOM 756 C C . SER A 1 102 ? 11.221 2.107 -31.558 1.00 52.38 102 SER A C 1
ATOM 758 O O . SER A 1 102 ? 10.516 2.265 -32.554 1.00 52.38 102 SER A O 1
ATOM 760 N N . GLY A 1 103 ? 12.301 2.850 -31.270 1.00 51.16 103 GLY A N 1
ATOM 761 C CA . GLY A 1 103 ? 13.197 3.631 -32.159 1.00 51.16 103 GLY A CA 1
ATOM 762 C C . GLY A 1 103 ? 12.633 4.678 -33.142 1.00 51.16 103 GLY A C 1
ATOM 763 O O . GLY A 1 103 ? 13.234 5.727 -33.342 1.00 51.16 103 GLY A O 1
ATOM 764 N N . GLU A 1 104 ? 11.480 4.444 -33.764 1.00 51.66 104 GLU A N 1
ATOM 765 C CA . GLU A 1 104 ? 10.948 5.229 -34.889 1.00 51.66 104 GLU A CA 1
ATOM 766 C C . GLU A 1 104 ? 9.512 5.733 -34.663 1.00 51.66 104 GLU A C 1
ATOM 768 O O . GLU A 1 104 ? 8.919 6.388 -35.524 1.00 51.66 104 GLU A O 1
ATOM 773 N N . GLY A 1 105 ? 8.901 5.420 -33.521 1.00 51.50 105 GLY A N 1
ATOM 774 C CA . GLY A 1 105 ? 7.472 5.633 -33.353 1.00 51.50 105 GLY A CA 1
ATOM 775 C C . GLY A 1 105 ? 7.083 7.075 -33.008 1.00 51.50 105 GLY A C 1
ATOM 776 O O . GLY A 1 105 ? 7.481 7.639 -31.994 1.00 51.50 105 GLY A O 1
ATOM 777 N N . SER A 1 106 ? 6.155 7.628 -33.789 1.00 57.19 106 SER A N 1
ATOM 778 C CA . SER A 1 106 ? 5.275 8.732 -33.374 1.00 57.19 106 SER A CA 1
ATOM 779 C C . SER A 1 106 ? 4.616 8.438 -32.015 1.00 57.19 106 SER A C 1
ATOM 781 O O . SER A 1 106 ? 4.332 7.275 -31.729 1.00 57.19 106 SER A O 1
ATOM 783 N N . TRP A 1 107 ? 4.267 9.467 -31.229 1.00 55.28 107 TRP A N 1
ATOM 784 C CA . TRP A 1 107 ? 3.433 9.363 -30.012 1.00 55.28 107 TRP A CA 1
ATOM 785 C C . TRP A 1 107 ? 2.122 8.582 -30.221 1.00 55.28 107 TRP A C 1
ATOM 787 O O . TRP A 1 107 ? 1.532 8.085 -29.265 1.00 55.28 107 TRP A O 1
ATOM 797 N N . LEU A 1 108 ? 1.665 8.494 -31.474 1.00 58.44 108 LEU A N 1
ATOM 798 C CA . LEU A 1 108 ? 0.453 7.792 -31.902 1.00 58.44 108 LEU A CA 1
ATOM 799 C C . LEU A 1 108 ? 0.699 6.327 -32.298 1.00 58.44 108 LEU A C 1
ATOM 801 O O . LEU A 1 108 ? -0.246 5.621 -32.650 1.00 58.44 108 LEU A O 1
ATOM 805 N N . SER A 1 109 ? 1.953 5.878 -32.300 1.00 61.34 109 SER A N 1
ATOM 806 C CA . SER A 1 109 ? 2.306 4.513 -32.684 1.00 61.34 109 SER A CA 1
ATOM 807 C C . SER A 1 109 ? 1.826 3.537 -31.623 1.00 61.34 109 SER A C 1
ATOM 809 O O . SER A 1 109 ? 1.845 3.818 -30.421 1.00 61.34 109 SER A O 1
ATOM 811 N N . ARG A 1 110 ? 1.371 2.368 -32.076 1.00 60.44 110 ARG A N 1
ATOM 812 C CA . ARG A 1 110 ? 0.946 1.309 -31.168 1.00 60.44 110 ARG A CA 1
ATOM 813 C C . ARG A 1 110 ? 2.163 0.815 -30.394 1.00 60.44 110 ARG A C 1
ATOM 815 O O . ARG A 1 110 ? 3.136 0.389 -31.000 1.00 60.44 110 ARG A O 1
ATOM 822 N N . ARG A 1 111 ? 2.074 0.840 -29.067 1.00 66.56 111 ARG A N 1
ATOM 823 C CA . ARG A 1 111 ? 3.115 0.307 -28.188 1.00 66.56 111 ARG A CA 1
ATOM 824 C C . ARG A 1 111 ? 3.073 -1.220 -28.243 1.00 66.56 111 ARG A C 1
ATOM 826 O O . ARG A 1 111 ? 2.024 -1.804 -27.966 1.00 66.56 111 ARG A O 1
ATOM 833 N N . THR A 1 112 ? 4.163 -1.840 -28.683 1.00 63.38 112 THR A N 1
ATOM 834 C CA . THR A 1 112 ? 4.275 -3.301 -28.854 1.00 63.38 112 THR A CA 1
ATOM 835 C C . THR A 1 112 ? 4.959 -3.981 -27.680 1.00 63.38 112 THR A C 1
ATOM 837 O O . THR A 1 112 ? 4.704 -5.160 -27.446 1.00 63.38 112 THR A O 1
ATOM 840 N N . ASP A 1 113 ? 5.752 -3.223 -26.921 1.00 70.44 113 ASP A N 1
ATOM 841 C CA . ASP A 1 113 ? 6.620 -3.757 -25.880 1.00 70.44 113 ASP A CA 1
ATOM 842 C C . ASP A 1 113 ? 6.111 -3.282 -24.516 1.00 70.44 113 ASP A C 1
ATOM 844 O O . ASP A 1 113 ? 6.007 -2.078 -24.242 1.00 70.44 113 ASP A O 1
ATOM 848 N N . LEU A 1 114 ? 5.733 -4.255 -23.692 1.00 75.69 114 LEU A N 1
ATOM 849 C CA . LEU A 1 114 ? 5.172 -4.076 -22.362 1.00 75.69 114 LEU A CA 1
ATOM 850 C C . LEU A 1 114 ? 5.987 -4.924 -21.397 1.00 75.69 114 LEU A C 1
ATOM 852 O O . LEU A 1 114 ? 5.881 -6.148 -21.415 1.00 75.69 114 LEU A O 1
ATOM 856 N N . ASP A 1 115 ? 6.754 -4.259 -20.544 1.00 82.31 115 ASP A N 1
ATOM 857 C CA . ASP A 1 115 ? 7.488 -4.904 -19.461 1.00 82.31 115 ASP A CA 1
ATOM 858 C C . ASP A 1 115 ? 6.972 -4.354 -18.139 1.00 82.31 115 ASP A C 1
ATOM 860 O O . ASP A 1 115 ? 6.751 -3.151 -18.001 1.00 82.31 115 ASP A O 1
ATOM 864 N N . SER A 1 116 ? 6.759 -5.215 -17.151 1.00 84.94 116 SER A N 1
ATOM 865 C CA . SER A 1 116 ? 6.185 -4.808 -15.870 1.00 84.94 116 SER A CA 1
ATOM 866 C C . SER A 1 116 ? 6.886 -5.464 -14.696 1.00 84.94 116 SER A C 1
ATOM 868 O O . SER A 1 116 ? 7.363 -6.592 -14.794 1.00 84.94 116 SER A O 1
ATOM 870 N N . THR A 1 117 ? 6.891 -4.775 -13.561 1.00 85.12 117 THR A N 1
ATOM 871 C CA . THR A 1 117 ? 7.281 -5.340 -12.269 1.00 85.12 117 THR A CA 1
ATOM 872 C C . THR A 1 117 ? 6.268 -4.925 -11.211 1.00 85.12 117 THR A C 1
ATOM 874 O O . THR A 1 117 ? 5.802 -3.784 -11.213 1.00 85.12 117 THR A O 1
ATOM 877 N N . SER A 1 118 ? 5.939 -5.850 -10.315 1.00 87.31 118 SER A N 1
ATOM 878 C CA . SER A 1 118 ? 5.057 -5.603 -9.177 1.00 87.31 118 SER A CA 1
ATOM 879 C C . SER A 1 118 ? 5.896 -5.616 -7.912 1.00 87.31 118 SER A C 1
ATOM 881 O O . SER A 1 118 ? 6.611 -6.581 -7.632 1.00 87.31 118 SER A O 1
ATOM 883 N N . ILE A 1 119 ? 5.830 -4.533 -7.148 1.00 85.12 119 ILE A N 1
ATOM 884 C CA . ILE A 1 119 ? 6.611 -4.372 -5.924 1.00 85.12 119 ILE A CA 1
ATOM 885 C C . ILE A 1 119 ? 5.647 -4.355 -4.748 1.00 85.12 119 ILE A C 1
ATOM 887 O O . ILE A 1 119 ? 4.749 -3.516 -4.689 1.00 85.12 119 ILE A O 1
ATOM 891 N N . ARG A 1 120 ? 5.840 -5.292 -3.819 1.00 85.38 120 ARG A N 1
ATOM 892 C CA . ARG A 1 120 ? 5.025 -5.441 -2.613 1.00 85.38 120 ARG A CA 1
ATOM 893 C C . ARG A 1 120 ? 5.671 -4.701 -1.441 1.00 85.38 120 ARG A C 1
ATOM 895 O O . ARG A 1 120 ? 6.854 -4.897 -1.187 1.00 85.38 120 ARG A O 1
ATOM 902 N N . PHE A 1 121 ? 4.879 -3.925 -0.708 1.00 83.50 121 PHE A N 1
ATOM 903 C CA . PHE A 1 121 ? 5.294 -3.130 0.448 1.00 83.50 121 PHE A CA 1
ATOM 904 C C . PHE A 1 121 ? 4.463 -3.481 1.676 1.00 83.50 121 PHE A C 1
ATOM 906 O O . PHE A 1 121 ? 3.254 -3.706 1.569 1.00 83.50 121 PHE A O 1
ATOM 913 N N . SER A 1 122 ? 5.107 -3.477 2.844 1.00 71.62 122 SER A N 1
ATOM 914 C CA . SER A 1 122 ? 4.451 -3.748 4.125 1.00 71.62 122 SER A CA 1
ATOM 915 C C . SER A 1 122 ? 4.210 -2.482 4.964 1.00 71.62 122 SER A C 1
ATOM 917 O O . SER A 1 122 ? 3.085 -2.259 5.413 1.00 71.62 122 SER A O 1
ATOM 919 N N . ARG A 1 123 ? 5.221 -1.615 5.161 1.00 73.62 123 ARG A N 1
ATOM 920 C CA . ARG A 1 123 ? 5.070 -0.279 5.780 1.00 73.62 123 ARG A CA 1
ATOM 921 C C . ARG A 1 123 ? 6.331 0.570 5.647 1.00 73.62 123 ARG A C 1
ATOM 923 O O . ARG A 1 123 ? 7.388 0.142 6.085 1.00 73.62 123 ARG A O 1
ATOM 930 N N . ASN A 1 124 ? 6.185 1.820 5.197 1.00 72.00 124 ASN A N 1
ATOM 931 C CA . ASN A 1 124 ? 7.258 2.827 5.184 1.00 72.00 124 ASN A CA 1
ATOM 932 C C . ASN A 1 124 ? 8.607 2.281 4.676 1.00 72.00 124 ASN A C 1
ATOM 934 O O . ASN A 1 124 ? 9.656 2.478 5.294 1.00 72.00 124 ASN A O 1
ATOM 938 N N . GLU A 1 125 ? 8.529 1.527 3.584 1.00 78.81 125 GLU A N 1
ATOM 939 C CA . GLU A 1 125 ? 9.621 0.741 3.029 1.00 78.81 125 GLU A CA 1
ATOM 940 C C . GLU A 1 125 ? 10.138 1.392 1.754 1.00 78.81 125 GLU A C 1
ATOM 942 O O . GLU A 1 125 ? 9.376 1.892 0.921 1.00 78.81 125 GLU A O 1
ATOM 947 N N . LEU A 1 126 ? 11.457 1.328 1.607 1.00 83.81 126 LEU A N 1
ATOM 948 C CA . LEU A 1 126 ? 12.156 1.675 0.390 1.00 83.81 126 LEU A CA 1
ATOM 949 C C . LEU A 1 126 ? 12.641 0.390 -0.271 1.00 83.81 126 LEU A C 1
ATOM 951 O O . LEU A 1 126 ? 13.474 -0.319 0.295 1.00 83.81 126 LEU A O 1
ATOM 955 N N . ILE A 1 127 ? 12.149 0.109 -1.474 1.00 85.50 127 ILE A N 1
ATOM 956 C CA . ILE A 1 127 ? 12.514 -1.093 -2.220 1.00 85.50 127 ILE A CA 1
ATOM 957 C C . ILE A 1 127 ? 13.127 -0.688 -3.553 1.00 85.50 127 ILE A C 1
ATOM 959 O O . ILE A 1 127 ? 12.581 0.126 -4.299 1.00 85.50 127 ILE A O 1
ATOM 963 N N . GLN A 1 128 ? 14.278 -1.282 -3.860 1.00 86.50 128 GLN A N 1
ATOM 964 C CA . GLN A 1 128 ? 14.886 -1.190 -5.178 1.00 86.50 128 GLN A CA 1
ATOM 965 C C . GLN A 1 128 ? 14.492 -2.422 -5.993 1.00 86.50 128 GLN A C 1
ATOM 967 O O . GLN A 1 128 ? 14.679 -3.551 -5.542 1.00 86.50 128 GLN A O 1
ATOM 972 N N . SER A 1 129 ? 13.975 -2.198 -7.194 1.00 85.69 129 SER A N 1
ATOM 973 C CA . SER A 1 129 ? 13.604 -3.240 -8.151 1.00 85.69 129 SER A CA 1
ATOM 974 C C . SER A 1 129 ? 14.177 -2.910 -9.531 1.00 85.69 129 SER A C 1
ATOM 976 O O . SER A 1 129 ? 14.746 -1.835 -9.743 1.00 85.69 129 SER A O 1
ATOM 978 N N . SER A 1 130 ? 14.050 -3.827 -10.482 1.00 83.69 130 SER A N 1
ATOM 979 C CA . SER A 1 130 ? 14.323 -3.550 -11.888 1.00 83.69 130 SER A CA 1
ATOM 980 C C . SER A 1 130 ? 13.166 -3.995 -12.773 1.00 83.69 130 SER A C 1
ATOM 982 O O . SER A 1 130 ? 12.453 -4.955 -12.484 1.00 83.69 130 SER A O 1
ATOM 984 N N . VAL A 1 131 ? 12.969 -3.248 -13.854 1.00 81.38 131 VAL A N 1
ATOM 985 C CA . VAL A 1 131 ? 12.123 -3.634 -14.980 1.00 81.38 131 VAL A CA 1
ATOM 986 C C . VAL A 1 131 ? 13.064 -4.010 -16.108 1.00 81.38 131 VAL A C 1
ATOM 988 O O . VAL A 1 131 ? 13.881 -3.192 -16.531 1.00 81.38 131 VAL A O 1
ATOM 991 N N . THR A 1 132 ? 12.982 -5.258 -16.553 1.00 77.06 132 THR A N 1
ATOM 992 C CA . THR A 1 132 ? 13.821 -5.778 -17.635 1.00 77.06 132 THR A CA 1
ATOM 993 C C . THR A 1 132 ? 12.975 -5.962 -18.880 1.00 77.06 132 THR A C 1
ATOM 995 O O . THR A 1 132 ? 11.905 -6.553 -18.807 1.00 77.06 132 THR A O 1
ATOM 998 N N . SER A 1 133 ? 13.483 -5.452 -19.992 1.00 71.25 133 SER A N 1
ATOM 999 C CA . SER A 1 133 ? 12.967 -5.601 -21.345 1.00 71.25 133 SER A CA 1
ATOM 1000 C C . SER A 1 133 ? 13.879 -6.508 -22.169 1.00 71.25 133 SER A C 1
ATOM 1002 O O . SER A 1 133 ? 14.980 -6.862 -21.742 1.00 71.25 133 SER A O 1
ATOM 1004 N N . ALA A 1 134 ? 13.465 -6.834 -23.394 1.00 65.38 134 ALA A N 1
ATOM 1005 C CA . ALA A 1 134 ? 14.316 -7.524 -24.362 1.00 65.38 134 ALA A CA 1
ATOM 1006 C C . ALA A 1 134 ? 15.602 -6.739 -24.690 1.00 65.38 134 ALA A C 1
ATOM 1008 O O . ALA A 1 134 ? 16.612 -7.344 -25.049 1.00 65.38 134 ALA A O 1
ATOM 1009 N N . THR A 1 135 ? 15.569 -5.408 -24.576 1.00 63.53 135 THR A N 1
ATOM 1010 C CA . THR A 1 135 ? 16.667 -4.516 -24.981 1.00 63.53 135 THR A CA 1
ATOM 1011 C C . THR A 1 135 ? 17.450 -3.917 -23.814 1.00 63.53 135 THR A C 1
ATOM 1013 O O . THR A 1 135 ? 18.611 -3.554 -23.995 1.00 63.53 135 THR A O 1
ATOM 1016 N N . GLU A 1 136 ? 16.864 -3.814 -22.617 1.00 68.38 136 GLU A N 1
ATOM 1017 C CA . GLU A 1 136 ? 17.490 -3.134 -21.479 1.00 68.38 136 GLU A CA 1
ATOM 1018 C C . GLU A 1 136 ? 17.010 -3.640 -20.112 1.00 68.38 136 GLU A C 1
ATOM 1020 O O . GLU A 1 136 ? 15.886 -4.107 -19.963 1.00 68.38 136 GLU A O 1
ATOM 1025 N N . GLU A 1 137 ? 17.840 -3.472 -19.080 1.00 76.81 137 GLU A N 1
ATOM 1026 C CA . GLU A 1 137 ? 17.420 -3.549 -17.677 1.00 76.81 137 GLU A CA 1
ATOM 1027 C C . GLU A 1 137 ? 17.418 -2.140 -17.072 1.00 76.81 137 GLU A C 1
ATOM 1029 O O . GLU A 1 137 ? 18.447 -1.456 -17.040 1.00 76.81 137 GLU A O 1
ATOM 1034 N N . ARG A 1 138 ? 16.273 -1.710 -16.531 1.00 79.94 138 ARG A N 1
ATOM 1035 C CA . ARG A 1 138 ? 16.127 -0.419 -15.859 1.00 79.94 138 ARG A CA 1
ATOM 1036 C C . ARG A 1 138 ? 15.888 -0.597 -14.368 1.00 79.94 138 ARG A C 1
ATOM 1038 O O . ARG A 1 138 ? 14.883 -1.160 -13.948 1.00 79.94 138 ARG A O 1
ATOM 1045 N N . ARG A 1 139 ? 16.798 -0.062 -13.552 1.00 83.12 139 ARG A N 1
ATOM 1046 C CA . ARG A 1 139 ? 16.640 -0.015 -12.092 1.00 83.12 139 ARG A CA 1
ATOM 1047 C C . ARG A 1 139 ? 15.688 1.101 -11.688 1.00 83.12 139 ARG A C 1
ATOM 1049 O O . ARG A 1 139 ? 15.770 2.206 -12.220 1.00 83.12 139 ARG A O 1
ATOM 1056 N N . ILE A 1 140 ? 14.852 0.808 -10.705 1.00 85.19 140 ILE A N 1
ATOM 1057 C CA . ILE A 1 140 ? 13.911 1.733 -10.090 1.00 85.19 140 ILE A CA 1
ATOM 1058 C C . ILE A 1 140 ? 13.989 1.600 -8.574 1.00 85.19 140 ILE A C 1
ATOM 1060 O O . ILE A 1 140 ? 14.220 0.520 -8.034 1.00 85.19 140 ILE A O 1
ATOM 1064 N N . GLN A 1 141 ? 13.801 2.708 -7.880 1.00 85.56 141 GLN A N 1
ATOM 1065 C CA . GLN A 1 141 ? 13.699 2.748 -6.432 1.00 85.56 141 GLN A CA 1
ATOM 1066 C C . GLN A 1 141 ? 12.339 3.339 -6.091 1.00 85.56 141 GLN A C 1
ATOM 1068 O O . GLN A 1 141 ? 11.998 4.420 -6.563 1.00 85.56 141 GLN A O 1
ATOM 1073 N N . VAL A 1 142 ? 11.557 2.609 -5.310 1.00 85.75 142 VAL A N 1
ATOM 1074 C CA . VAL A 1 142 ? 10.192 2.981 -4.957 1.00 85.75 142 VAL A CA 1
ATOM 1075 C C . VAL A 1 142 ? 10.093 3.047 -3.440 1.00 85.75 142 VAL A C 1
ATOM 1077 O O . VAL A 1 142 ? 10.457 2.099 -2.745 1.00 85.75 142 VAL A O 1
ATOM 1080 N N . GLU A 1 143 ? 9.626 4.181 -2.933 1.00 84.12 143 GLU A N 1
ATOM 1081 C CA . GLU A 1 143 ? 9.344 4.407 -1.520 1.00 84.12 143 GLU A CA 1
ATOM 1082 C C . GLU A 1 143 ? 7.855 4.648 -1.337 1.00 84.12 143 GLU A C 1
ATOM 1084 O O . GLU A 1 143 ? 7.272 5.476 -2.038 1.00 84.12 143 GLU A O 1
ATOM 1089 N N . ILE A 1 144 ? 7.246 3.977 -0.363 1.00 79.69 144 ILE A N 1
ATOM 1090 C CA . ILE A 1 144 ? 5.891 4.303 0.077 1.00 79.69 144 ILE A CA 1
ATOM 1091 C C . ILE A 1 144 ? 5.953 4.784 1.511 1.00 79.69 144 ILE A C 1
ATOM 1093 O O . ILE A 1 144 ? 6.439 4.062 2.374 1.00 79.69 144 ILE A O 1
ATOM 1097 N N . ARG A 1 145 ? 5.397 5.965 1.778 1.00 77.56 145 ARG A N 1
ATOM 1098 C CA . ARG A 1 145 ? 5.224 6.522 3.120 1.00 77.56 145 ARG A CA 1
ATOM 1099 C C . ARG A 1 145 ? 3.744 6.610 3.489 1.00 77.56 145 ARG A C 1
ATOM 1101 O O . ARG A 1 145 ? 2.896 6.936 2.655 1.00 77.56 145 ARG A O 1
ATOM 1108 N N . GLY A 1 146 ? 3.463 6.371 4.768 1.00 72.88 146 GLY A N 1
ATOM 1109 C CA . GLY A 1 146 ? 2.117 6.378 5.347 1.00 72.88 146 GLY A CA 1
ATOM 1110 C C . GLY A 1 146 ? 1.666 5.001 5.839 1.00 72.88 146 GLY A C 1
ATOM 1111 O O . GLY A 1 146 ? 2.129 3.967 5.362 1.00 72.88 146 GLY A O 1
ATOM 1112 N N . THR A 1 147 ? 0.779 4.997 6.832 1.00 66.88 147 THR A N 1
ATOM 1113 C CA . THR A 1 147 ? 0.191 3.783 7.433 1.00 66.88 147 THR A CA 1
ATOM 1114 C C . THR A 1 147 ? -1.265 3.572 7.029 1.00 66.88 147 THR A C 1
ATOM 1116 O O . THR A 1 147 ? -1.776 2.460 7.123 1.00 66.88 147 THR A O 1
ATOM 1119 N N . GLU A 1 148 ? -1.915 4.625 6.543 1.00 67.25 148 GLU A N 1
ATOM 1120 C CA . GLU A 1 148 ? -3.268 4.622 6.002 1.00 67.25 148 GLU A CA 1
ATOM 1121 C C . GLU A 1 148 ? -3.325 5.478 4.735 1.00 67.25 148 GLU A C 1
ATOM 1123 O O . GLU A 1 148 ? -2.453 6.320 4.501 1.00 67.25 148 GLU A O 1
ATOM 1128 N N . ALA A 1 149 ? -4.343 5.240 3.908 1.00 66.25 149 ALA A N 1
ATOM 1129 C CA . ALA A 1 149 ? -4.616 6.103 2.773 1.00 66.25 149 ALA A CA 1
ATOM 1130 C C . ALA A 1 149 ? -4.988 7.515 3.279 1.00 66.25 149 ALA A C 1
ATOM 1132 O O . ALA A 1 149 ? -5.752 7.633 4.239 1.00 66.25 149 ALA A O 1
ATOM 1133 N N . PRO A 1 150 ? -4.493 8.581 2.634 1.00 68.00 150 PRO A N 1
ATOM 1134 C CA . PRO A 1 150 ? -3.911 8.552 1.301 1.00 68.00 150 PRO A CA 1
ATOM 1135 C C . PRO A 1 150 ? -2.367 8.461 1.342 1.00 68.00 150 PRO A C 1
ATOM 1137 O O . PRO A 1 150 ? -1.699 9.196 2.068 1.00 68.00 150 PRO A O 1
ATOM 1140 N N . TYR A 1 151 ? -1.786 7.536 0.568 1.00 74.31 151 TYR A N 1
ATOM 1141 C CA . TYR A 1 151 ? -0.349 7.219 0.642 1.00 74.31 151 TYR A CA 1
ATOM 1142 C C . TYR A 1 151 ? 0.515 8.214 -0.141 1.00 74.31 151 TYR A C 1
ATOM 1144 O O . TYR A 1 151 ? 0.084 8.755 -1.164 1.00 74.31 151 TYR A O 1
ATOM 1152 N N . SER A 1 152 ? 1.758 8.408 0.309 1.00 75.81 152 SER A N 1
ATOM 1153 C CA . SER A 1 152 ? 2.792 9.135 -0.434 1.00 75.81 152 SER A CA 1
ATOM 1154 C C . SER A 1 152 ? 3.724 8.134 -1.100 1.00 75.81 152 SER A C 1
ATOM 1156 O O . SER A 1 152 ? 4.351 7.342 -0.404 1.00 75.81 152 SER A O 1
ATOM 1158 N N . VAL A 1 153 ? 3.842 8.175 -2.426 1.00 77.25 153 VAL A N 1
ATOM 1159 C CA . VAL A 1 153 ? 4.720 7.268 -3.176 1.00 77.25 153 VAL A CA 1
ATOM 1160 C C . VAL A 1 153 ? 5.751 8.071 -3.962 1.00 77.25 153 VAL A C 1
ATOM 1162 O O . VAL A 1 153 ? 5.407 8.974 -4.727 1.00 77.25 153 VAL A O 1
ATOM 1165 N N . GLU A 1 154 ? 7.023 7.742 -3.766 1.00 78.19 154 GLU A N 1
ATOM 1166 C CA . GLU A 1 154 ? 8.154 8.338 -4.475 1.00 78.19 154 GLU A CA 1
ATOM 1167 C C . GLU A 1 154 ? 8.793 7.269 -5.368 1.00 78.19 154 GLU A C 1
ATOM 1169 O O . GLU A 1 154 ? 9.172 6.202 -4.887 1.00 78.19 154 GLU A O 1
ATOM 1174 N N . ILE A 1 155 ? 8.901 7.544 -6.673 1.00 78.81 155 ILE A N 1
ATOM 1175 C CA . ILE A 1 155 ? 9.581 6.663 -7.631 1.00 78.81 155 ILE A CA 1
ATOM 1176 C C . ILE A 1 155 ? 10.790 7.401 -8.197 1.00 78.81 155 ILE A C 1
ATOM 1178 O O . ILE A 1 155 ? 10.682 8.487 -8.771 1.00 78.81 155 ILE A O 1
ATOM 1182 N N . LEU A 1 156 ? 11.954 6.785 -8.034 1.00 78.62 156 LEU A N 1
ATOM 1183 C CA . LEU A 1 156 ? 13.242 7.284 -8.482 1.00 78.62 156 LEU A CA 1
ATOM 1184 C C . LEU A 1 156 ? 13.811 6.363 -9.559 1.00 78.62 156 LEU A C 1
ATOM 1186 O O . LEU A 1 156 ? 13.844 5.142 -9.403 1.00 78.62 156 LEU A O 1
ATOM 1190 N N . PHE A 1 157 ? 14.326 6.974 -10.623 1.00 77.69 157 PHE A N 1
ATOM 1191 C CA . PHE A 1 157 ? 15.060 6.302 -11.690 1.00 77.69 157 PHE A CA 1
ATOM 1192 C C . PHE A 1 157 ? 16.542 6.691 -11.577 1.00 77.69 157 PHE A C 1
ATOM 1194 O O . PHE A 1 157 ? 16.918 7.803 -11.947 1.00 77.69 157 PHE A O 1
ATOM 1201 N N . PRO A 1 158 ? 17.420 5.836 -11.030 1.00 71.12 158 PRO A N 1
ATOM 1202 C CA . PRO A 1 158 ? 18.832 6.173 -10.901 1.00 71.12 158 PRO A CA 1
ATOM 1203 C C . PRO A 1 158 ? 19.498 6.420 -12.266 1.00 71.12 158 PRO A C 1
ATOM 1205 O O . PRO A 1 158 ? 19.244 5.718 -13.251 1.00 71.12 158 PRO A O 1
ATOM 1208 N N . GLY A 1 159 ? 20.396 7.407 -12.318 1.00 64.44 159 GLY A N 1
ATOM 1209 C CA . GLY A 1 159 ? 21.216 7.691 -13.501 1.00 64.44 159 GLY A CA 1
ATOM 1210 C C . GLY A 1 159 ? 20.568 8.571 -14.576 1.00 64.44 159 GLY A C 1
ATOM 1211 O O . GLY A 1 159 ? 21.140 8.688 -15.654 1.00 64.44 159 GLY A O 1
ATOM 1212 N N . VAL A 1 160 ? 19.418 9.204 -14.309 1.00 61.59 160 VAL A N 1
ATOM 1213 C CA . VAL A 1 160 ? 18.933 10.346 -15.112 1.00 61.59 160 VAL A CA 1
ATOM 1214 C C . VAL A 1 160 ? 19.316 11.672 -14.464 1.00 61.59 160 VAL A C 1
ATOM 1216 O O . VAL A 1 160 ? 19.298 11.804 -13.243 1.00 61.59 160 VAL A O 1
ATOM 1219 N N . ASN A 1 161 ? 19.632 12.675 -15.288 1.00 43.56 161 ASN A N 1
ATOM 1220 C CA . ASN A 1 161 ? 20.011 14.013 -14.815 1.00 43.56 161 ASN A CA 1
ATOM 1221 C C . ASN A 1 161 ? 18.858 14.772 -14.140 1.00 43.56 161 ASN A C 1
ATOM 1223 O O . ASN A 1 161 ? 19.107 15.724 -13.404 1.00 43.56 161 ASN A O 1
ATOM 1227 N N . SER A 1 162 ? 17.603 14.376 -14.372 1.00 46.69 162 SER A N 1
ATOM 1228 C CA . SER A 1 162 ? 16.450 15.062 -13.791 1.00 46.69 162 SER A CA 1
ATOM 1229 C C . SER A 1 162 ? 15.162 14.252 -13.913 1.00 46.69 162 SER A C 1
ATOM 1231 O O . SER A 1 162 ? 14.410 14.464 -14.860 1.00 46.69 162 SER A O 1
ATOM 1233 N N . THR A 1 163 ? 14.848 13.369 -12.960 1.00 46.62 163 THR A N 1
ATOM 1234 C CA . THR A 1 163 ? 13.441 13.194 -12.541 1.00 46.62 163 THR A CA 1
ATOM 1235 C C . THR A 1 163 ? 13.322 12.464 -11.205 1.00 46.62 163 THR A C 1
ATOM 1237 O O . THR A 1 163 ? 13.388 11.242 -11.125 1.00 46.62 163 THR A O 1
ATOM 1240 N N . ILE A 1 164 ? 13.110 13.241 -10.141 1.00 47.03 164 ILE A N 1
ATOM 1241 C CA . ILE A 1 164 ? 12.388 12.769 -8.960 1.00 47.03 164 ILE A CA 1
ATOM 1242 C C . ILE A 1 164 ? 10.915 12.897 -9.341 1.00 47.03 164 ILE A C 1
ATOM 1244 O O . ILE A 1 164 ? 10.409 14.016 -9.436 1.00 47.03 164 ILE A O 1
ATOM 1248 N N . VAL A 1 165 ? 10.236 11.784 -9.621 1.00 52.25 165 VAL A N 1
ATOM 1249 C CA . VAL A 1 165 ? 8.777 11.812 -9.754 1.00 52.25 165 VAL A CA 1
ATOM 1250 C C . VAL A 1 165 ? 8.206 11.554 -8.374 1.00 52.25 165 VAL A C 1
ATOM 1252 O O . VAL A 1 165 ? 8.012 10.417 -7.947 1.00 52.25 165 VAL A O 1
ATOM 1255 N N . SER A 1 166 ? 7.977 12.645 -7.652 1.00 50.03 166 SER A N 1
ATOM 1256 C CA . SER A 1 166 ? 7.088 12.631 -6.499 1.00 50.03 166 SER A CA 1
ATOM 1257 C C . SER A 1 166 ? 5.666 12.458 -7.032 1.00 50.03 166 SER A C 1
ATOM 1259 O O . SER A 1 166 ? 5.180 13.293 -7.800 1.00 50.03 166 SER A O 1
ATOM 1261 N N . GLY A 1 167 ? 5.014 11.350 -6.676 1.00 47.62 167 GLY A N 1
ATOM 1262 C CA . GLY A 1 167 ? 3.565 11.221 -6.819 1.00 47.62 167 GLY A CA 1
ATOM 1263 C C . GLY A 1 167 ? 2.840 12.330 -6.081 1.00 47.62 167 GLY A C 1
ATOM 1264 O O . GLY A 1 167 ? 3.393 12.872 -5.128 1.00 47.62 167 GLY A O 1
ATOM 1265 N N . PRO A 1 168 ? 1.630 12.705 -6.525 1.00 46.22 168 PRO A N 1
ATOM 1266 C CA . PRO A 1 168 ? 1.082 14.044 -6.359 1.00 46.22 168 PRO A CA 1
ATOM 1267 C C . PRO A 1 168 ? 1.179 14.550 -4.908 1.00 46.22 168 PRO A C 1
ATOM 1269 O O . PRO A 1 168 ? 0.480 14.040 -4.025 1.00 46.22 168 PRO A O 1
ATOM 1272 N N . PRO A 1 169 ? 1.979 15.600 -4.649 1.00 50.00 169 PRO A N 1
ATOM 1273 C CA . PRO A 1 169 ? 1.976 16.274 -3.364 1.00 50.00 169 PRO A CA 1
ATOM 1274 C C . PRO A 1 169 ? 0.723 17.157 -3.282 1.00 50.00 169 PRO A C 1
ATOM 1276 O O . PRO A 1 169 ? 0.669 18.205 -3.918 1.00 50.00 169 PRO A O 1
ATOM 1279 N N . ALA A 1 170 ? -0.303 16.694 -2.549 1.00 44.56 170 ALA A N 1
ATOM 1280 C CA . ALA A 1 170 ? -1.270 17.511 -1.782 1.00 44.56 170 ALA A CA 1
ATOM 1281 C C . ALA A 1 170 ? -2.473 16.710 -1.236 1.00 44.56 170 ALA A C 1
ATOM 1283 O O . ALA A 1 170 ? -3.094 17.154 -0.273 1.00 44.56 170 ALA A O 1
ATOM 1284 N N . ARG A 1 171 ? -2.844 15.567 -1.837 1.00 47.62 171 ARG A N 1
ATOM 1285 C CA . ARG A 1 171 ? -4.053 14.799 -1.448 1.00 47.62 171 ARG A CA 1
ATOM 1286 C C . ARG A 1 171 ? -3.837 13.304 -1.195 1.00 47.62 171 ARG A C 1
ATOM 1288 O O . ARG A 1 171 ? -4.770 12.657 -0.740 1.00 47.62 171 ARG A O 1
ATOM 1295 N N . GLY A 1 172 ? -2.619 12.810 -1.439 1.00 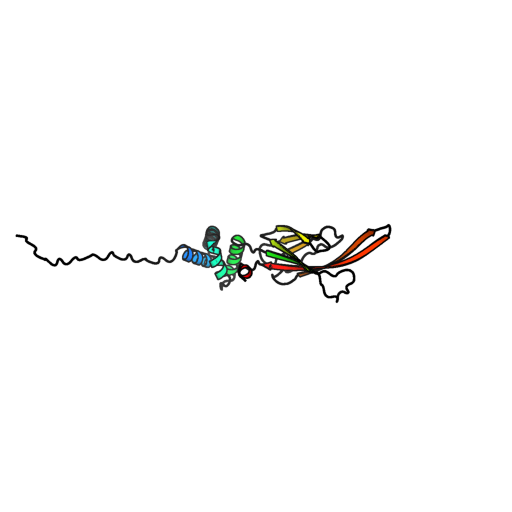54.12 172 GLY A N 1
ATOM 1296 C CA . GLY A 1 172 ? -2.259 11.391 -1.445 1.00 54.12 172 GLY A CA 1
ATOM 1297 C C . GLY A 1 172 ? -3.105 10.557 -2.426 1.00 54.12 172 GLY A C 1
ATOM 1298 O O . GLY A 1 172 ? -3.973 11.084 -3.123 1.00 54.12 172 GLY A O 1
ATOM 1299 N N . LEU A 1 173 ? -2.787 9.269 -2.541 1.00 61.09 173 LEU A N 1
ATOM 1300 C CA . LEU A 1 173 ? -3.315 8.404 -3.599 1.00 61.09 173 LEU A CA 1
ATOM 1301 C C . LEU A 1 173 ? -4.368 7.417 -3.095 1.00 61.09 173 LEU A C 1
ATOM 1303 O O . LEU A 1 173 ? -4.117 6.677 -2.140 1.00 61.09 173 LEU A O 1
ATOM 1307 N N . ASP A 1 174 ? -5.497 7.373 -3.807 1.00 63.09 174 ASP A N 1
ATOM 1308 C CA . ASP A 1 174 ? -6.465 6.285 -3.713 1.00 63.09 174 ASP A CA 1
ATOM 1309 C C . ASP A 1 174 ? -5.999 5.093 -4.581 1.00 63.09 174 ASP A C 1
ATOM 1311 O O . ASP A 1 174 ? -5.578 5.286 -5.728 1.00 63.09 174 ASP A O 1
ATOM 1315 N N . PRO A 1 175 ? -6.071 3.858 -4.060 1.00 65.06 175 PRO A N 1
ATOM 1316 C CA . PRO A 1 175 ? -5.793 2.629 -4.801 1.00 65.06 175 PRO A CA 1
ATOM 1317 C C . PRO A 1 175 ? -6.567 2.517 -6.124 1.00 65.06 175 PRO A C 1
ATOM 1319 O O . PRO A 1 175 ? -7.750 2.845 -6.194 1.00 65.06 175 PRO A O 1
ATOM 1322 N N . GLY A 1 176 ? -5.925 1.971 -7.159 1.00 61.53 176 GLY A N 1
ATOM 1323 C CA . GLY A 1 176 ? -6.558 1.597 -8.431 1.00 61.53 176 GLY A CA 1
ATOM 1324 C C . GLY A 1 176 ? -6.572 2.683 -9.512 1.00 61.53 176 GLY A C 1
ATOM 1325 O O . GLY A 1 176 ? -6.939 2.397 -10.651 1.00 61.53 176 GLY A O 1
ATOM 1326 N N . VAL A 1 177 ? -6.134 3.908 -9.205 1.00 64.88 177 VAL A N 1
ATOM 1327 C CA . VAL A 1 177 ? -5.994 4.984 -10.199 1.00 64.88 177 VAL A CA 1
ATOM 1328 C C . VAL A 1 177 ? -4.523 5.106 -10.631 1.00 64.88 177 VAL A C 1
ATOM 1330 O O . VAL A 1 177 ? -3.652 5.266 -9.771 1.00 64.88 177 VAL A O 1
ATOM 1333 N N . PRO A 1 178 ? -4.202 5.045 -11.942 1.00 64.88 178 PRO A N 1
ATOM 1334 C CA . PRO A 1 178 ? -2.840 5.265 -12.426 1.00 64.88 178 PRO A CA 1
ATOM 1335 C C . PRO A 1 178 ? -2.418 6.713 -12.175 1.00 64.88 178 PRO A C 1
ATOM 1337 O O . PRO A 1 178 ? -3.181 7.639 -12.455 1.00 64.88 178 PRO A O 1
ATOM 1340 N N . TRP A 1 179 ? -1.203 6.922 -11.665 1.00 70.00 179 TRP A N 1
ATOM 1341 C CA . TRP A 1 179 ? -0.800 8.250 -11.183 1.00 70.00 179 TRP A CA 1
ATOM 1342 C C . TRP A 1 179 ? 0.606 8.696 -11.581 1.00 70.00 179 TRP A C 1
ATOM 1344 O O . TRP A 1 179 ? 0.849 9.902 -11.626 1.00 70.00 179 TRP A O 1
ATOM 1354 N N . VAL A 1 180 ? 1.518 7.781 -11.931 1.00 66.06 180 VAL A N 1
ATOM 1355 C CA . VAL A 1 180 ? 2.738 8.167 -12.660 1.00 66.06 180 VAL A CA 1
ATOM 1356 C C . VAL A 1 180 ? 2.513 7.921 -14.128 1.00 66.06 180 VAL A C 1
ATOM 1358 O O . VAL A 1 180 ? 2.259 6.788 -14.518 1.00 66.06 180 VAL A O 1
ATOM 1361 N N . VAL A 1 181 ? 2.666 8.970 -14.929 1.00 65.94 181 VAL A N 1
ATOM 1362 C CA . VAL A 1 181 ? 2.966 8.854 -16.353 1.00 65.94 181 VAL A CA 1
ATOM 1363 C C . VAL A 1 181 ? 4.216 9.685 -16.596 1.00 65.94 181 VAL A C 1
ATOM 1365 O O . VAL A 1 181 ? 4.143 10.910 -16.662 1.00 65.94 181 VAL A O 1
ATOM 1368 N N . LEU A 1 182 ? 5.374 9.033 -16.668 1.00 65.81 182 LEU A N 1
ATOM 1369 C CA . LEU A 1 182 ? 6.631 9.695 -17.021 1.00 65.81 182 LEU A CA 1
ATOM 1370 C C . LEU A 1 182 ? 7.003 9.327 -18.453 1.00 65.81 182 LEU A C 1
ATOM 1372 O O . LEU A 1 182 ? 6.845 8.174 -18.836 1.00 65.81 182 LEU A O 1
ATOM 1376 N N . SER A 1 183 ? 7.530 10.277 -19.221 1.00 64.44 183 SER A N 1
ATOM 1377 C CA . SER A 1 183 ? 8.292 9.980 -20.436 1.00 64.44 183 SER A CA 1
ATOM 1378 C C . SER A 1 183 ? 9.758 10.361 -20.216 1.00 64.44 183 SER A C 1
ATOM 1380 O O . SER A 1 183 ? 10.044 11.514 -19.905 1.00 64.44 183 SER A O 1
ATOM 1382 N N . GLU A 1 184 ? 10.670 9.397 -20.329 1.00 64.81 184 GLU A N 1
ATOM 1383 C CA . GLU A 1 184 ? 12.123 9.616 -20.331 1.00 64.81 184 GLU A CA 1
ATOM 1384 C C . GLU A 1 184 ? 12.588 9.660 -21.791 1.00 64.81 184 GLU A C 1
ATOM 1386 O O . GLU A 1 184 ? 12.281 8.742 -22.544 1.00 64.81 184 GLU A O 1
ATOM 1391 N N . GLU A 1 185 ? 13.317 10.703 -22.191 1.00 59.28 185 GLU A N 1
ATOM 1392 C CA . GLU A 1 185 ? 14.066 10.718 -23.452 1.00 59.28 185 GLU A CA 1
ATOM 1393 C C . GLU A 1 185 ? 15.517 10.339 -23.144 1.00 59.28 185 GLU A C 1
ATOM 1395 O O . GLU A 1 185 ? 16.233 11.060 -22.441 1.00 59.28 185 GLU A O 1
ATOM 1400 N N . ARG A 1 186 ? 15.942 9.173 -23.624 1.00 57.72 186 ARG A N 1
ATOM 1401 C CA . ARG A 1 186 ? 17.295 8.657 -23.431 1.00 57.72 186 ARG A CA 1
ATOM 1402 C C . ARG A 1 186 ? 18.141 8.971 -24.641 1.00 57.72 186 ARG A C 1
ATOM 1404 O O . ARG A 1 186 ? 17.783 8.600 -25.746 1.00 57.72 186 ARG A O 1
ATOM 1411 N N . VAL A 1 187 ? 19.308 9.563 -24.411 1.00 54.91 187 VAL A N 1
ATOM 1412 C CA . VAL A 1 187 ? 20.377 9.624 -25.410 1.00 54.91 187 VAL A CA 1
ATOM 1413 C C . VAL A 1 187 ? 21.234 8.373 -25.248 1.00 54.91 187 VAL A C 1
ATOM 1415 O O . VAL A 1 187 ? 22.103 8.316 -24.376 1.00 54.91 187 VAL A O 1
ATOM 1418 N N . ALA A 1 188 ? 20.983 7.358 -26.070 1.00 53.84 188 ALA A N 1
ATOM 1419 C CA . ALA A 1 188 ? 21.920 6.257 -26.234 1.00 53.84 188 ALA A CA 1
ATOM 1420 C C . ALA A 1 188 ? 23.054 6.740 -27.152 1.00 53.84 188 ALA A C 1
ATOM 1422 O O . ALA A 1 188 ? 22.844 6.991 -28.337 1.00 53.84 188 ALA A O 1
ATOM 1423 N N . MET A 1 189 ? 24.251 6.936 -26.592 1.00 50.62 189 MET A N 1
ATOM 1424 C CA . MET A 1 189 ? 25.469 7.141 -27.380 1.00 50.62 189 MET A CA 1
ATOM 1425 C C . MET A 1 189 ? 26.081 5.775 -27.676 1.00 50.62 189 MET A C 1
ATOM 1427 O O . MET A 1 189 ? 26.742 5.190 -26.818 1.00 50.62 189 MET A O 1
ATOM 1431 N N . GLU A 1 190 ? 25.889 5.274 -28.893 1.00 51.03 190 GLU A N 1
ATOM 1432 C CA . GLU A 1 190 ? 26.620 4.099 -29.358 1.00 51.03 190 GLU A CA 1
ATOM 1433 C C . GLU A 1 190 ? 27.912 4.549 -30.054 1.00 51.03 190 GLU A C 1
ATOM 1435 O O . GLU A 1 190 ? 27.898 5.316 -31.023 1.00 51.03 190 GLU A O 1
ATOM 1440 N N . HIS A 1 191 ? 29.056 4.091 -29.542 1.00 45.56 191 HIS A N 1
ATOM 1441 C CA . HIS A 1 191 ? 30.349 4.253 -30.200 1.00 45.56 191 HIS A CA 1
ATOM 1442 C C . HIS A 1 191 ? 30.635 3.018 -31.059 1.00 45.56 191 HIS A C 1
ATOM 1444 O O . HIS A 1 191 ? 31.317 2.092 -30.623 1.00 45.56 191 HIS A O 1
ATOM 1450 N N . ALA A 1 192 ? 30.160 3.026 -32.303 1.00 46.62 192 ALA A N 1
ATOM 1451 C CA . ALA A 1 192 ? 30.529 2.030 -33.305 1.00 46.62 192 ALA A CA 1
ATOM 1452 C C . ALA A 1 192 ? 31.377 2.685 -34.410 1.00 46.62 192 ALA A C 1
ATOM 1454 O O . ALA A 1 192 ? 30.987 3.685 -35.010 1.00 46.62 192 ALA A O 1
ATOM 1455 N N . LEU A 1 193 ? 32.570 2.133 -34.676 1.00 51.22 193 LEU A N 1
ATOM 1456 C CA . LEU A 1 193 ? 33.445 2.523 -35.798 1.00 51.22 193 LEU A CA 1
ATOM 1457 C C . LEU A 1 193 ? 33.700 4.046 -35.947 1.00 51.22 193 LEU A C 1
ATOM 1459 O O . LEU A 1 193 ? 33.729 4.585 -37.051 1.00 51.22 193 LEU A O 1
ATOM 1463 N N . GLY A 1 194 ? 33.907 4.766 -34.840 1.00 55.50 194 GLY A N 1
ATOM 1464 C CA . GLY A 1 194 ? 34.277 6.190 -34.880 1.00 55.50 194 GLY A CA 1
ATOM 1465 C C . GLY A 1 194 ? 33.147 7.146 -35.284 1.00 55.50 194 GLY A C 1
ATOM 1466 O O . GLY A 1 194 ? 33.406 8.332 -35.487 1.00 55.50 194 GLY A O 1
ATOM 1467 N N . LYS A 1 195 ? 31.903 6.663 -35.369 1.00 45.59 195 LYS A N 1
ATOM 1468 C CA . LYS A 1 195 ? 30.708 7.488 -35.542 1.00 45.59 195 LYS A CA 1
ATOM 1469 C C . LYS A 1 195 ? 29.886 7.421 -34.258 1.00 45.59 195 LYS A C 1
ATOM 1471 O O . LYS A 1 195 ? 29.523 6.340 -33.811 1.00 45.59 195 LYS A O 1
ATOM 1476 N N . THR A 1 196 ? 29.635 8.575 -33.651 1.00 51.00 196 THR A N 1
ATOM 1477 C CA . THR A 1 196 ? 28.696 8.685 -32.534 1.00 51.00 196 THR A CA 1
ATOM 1478 C C . THR A 1 196 ? 27.302 8.809 -33.125 1.00 51.00 196 THR A C 1
ATOM 1480 O O . THR A 1 196 ? 26.994 9.816 -33.767 1.00 51.00 196 THR A O 1
ATOM 1483 N N . THR A 1 197 ? 26.478 7.786 -32.935 1.00 49.53 197 THR A N 1
ATOM 1484 C CA . THR A 1 197 ? 25.042 7.889 -33.191 1.00 49.53 197 THR A CA 1
ATOM 1485 C C . THR A 1 197 ? 24.372 8.171 -31.854 1.00 49.53 197 THR A C 1
ATOM 1487 O O . THR A 1 197 ? 24.594 7.448 -30.886 1.00 49.53 197 THR A O 1
ATOM 1490 N N . THR A 1 198 ? 23.616 9.265 -31.799 1.00 49.41 198 THR A N 1
ATOM 1491 C CA . THR A 1 198 ? 22.727 9.581 -30.681 1.00 49.41 198 THR A CA 1
ATOM 1492 C C . THR A 1 198 ? 21.345 9.100 -31.080 1.00 49.41 198 THR A C 1
ATOM 1494 O O . THR A 1 198 ? 20.706 9.730 -31.922 1.00 49.41 198 THR A O 1
ATOM 1497 N N . GLU A 1 199 ? 20.908 7.981 -30.514 1.00 54.34 199 GLU A N 1
ATOM 1498 C CA . GLU A 1 199 ? 19.529 7.522 -30.657 1.00 54.34 199 GLU A CA 1
ATOM 1499 C C . GLU A 1 199 ? 18.729 8.000 -29.443 1.00 54.34 199 GLU A C 1
ATOM 1501 O O . GLU A 1 199 ? 19.142 7.799 -28.298 1.00 54.34 199 GLU A O 1
ATOM 1506 N N . GLY A 1 200 ? 17.644 8.726 -29.718 1.00 53.44 200 GLY A N 1
ATOM 1507 C CA . GLY A 1 200 ? 16.708 9.228 -28.721 1.00 53.44 200 GLY A CA 1
ATOM 1508 C C . GLY A 1 200 ? 15.612 8.198 -28.488 1.00 53.44 200 GLY A C 1
ATOM 1509 O O . GLY A 1 200 ? 14.704 8.101 -29.308 1.00 53.44 200 GLY A O 1
ATOM 1510 N N . GLU A 1 201 ? 15.672 7.432 -27.402 1.00 58.66 201 GLU A N 1
ATOM 1511 C CA . GLU A 1 201 ? 14.589 6.508 -27.049 1.00 58.66 201 GLU A CA 1
ATOM 1512 C C . GLU A 1 201 ? 13.625 7.191 -26.077 1.00 58.66 201 GLU A C 1
ATOM 1514 O O . GLU A 1 201 ? 14.026 7.639 -25.002 1.00 58.66 201 GLU A O 1
ATOM 1519 N N . LEU A 1 202 ? 12.344 7.263 -26.447 1.00 61.50 202 LEU A N 1
ATOM 1520 C CA . LEU A 1 202 ? 11.293 7.743 -25.559 1.00 61.50 202 LEU A CA 1
ATOM 1521 C C . LEU A 1 202 ? 10.662 6.559 -24.808 1.00 61.50 202 LEU A C 1
ATOM 1523 O O . LEU A 1 202 ? 9.878 5.802 -25.380 1.00 61.50 202 LEU A O 1
ATOM 1527 N N . ALA A 1 203 ? 10.942 6.431 -23.512 1.00 69.25 203 ALA A N 1
ATOM 1528 C CA . ALA A 1 203 ? 10.336 5.417 -22.652 1.00 69.25 203 ALA A CA 1
ATOM 1529 C C . ALA A 1 203 ? 9.183 6.020 -21.841 1.00 69.25 203 ALA A C 1
ATOM 1531 O O . ALA A 1 203 ? 9.395 6.958 -21.074 1.00 69.25 203 ALA A O 1
ATOM 1532 N N . THR A 1 204 ? 7.962 5.485 -21.978 1.00 75.56 204 THR A N 1
ATOM 1533 C CA . THR A 1 204 ? 6.843 5.858 -21.097 1.00 75.56 204 THR A CA 1
ATOM 1534 C C . THR A 1 204 ? 6.701 4.868 -19.947 1.00 75.56 204 THR A C 1
ATOM 1536 O O . THR A 1 204 ? 6.677 3.662 -20.167 1.00 75.56 204 THR A O 1
ATOM 1539 N N . TRP A 1 205 ? 6.522 5.375 -18.733 1.00 78.25 205 TRP A N 1
ATOM 1540 C CA . TRP A 1 205 ? 6.331 4.585 -17.520 1.00 78.25 205 TRP A CA 1
ATOM 1541 C C . TRP A 1 205 ? 4.970 4.878 -16.916 1.00 78.25 205 TRP A C 1
ATOM 1543 O O . TRP A 1 205 ? 4.618 6.047 -16.758 1.00 78.25 205 TRP A O 1
ATOM 1553 N N . VAL A 1 206 ? 4.231 3.829 -16.566 1.00 79.88 206 VAL A N 1
ATOM 1554 C CA . VAL A 1 206 ? 2.953 3.920 -15.860 1.00 79.88 206 VAL A CA 1
ATOM 1555 C C . VAL A 1 206 ? 3.088 3.246 -14.504 1.00 79.88 206 VAL A C 1
ATOM 1557 O O . VAL A 1 206 ? 3.522 2.099 -14.448 1.00 79.88 206 VAL A O 1
ATOM 1560 N N . ALA A 1 207 ? 2.717 3.940 -13.425 1.00 82.81 207 ALA A N 1
ATOM 1561 C CA . ALA A 1 207 ? 2.644 3.332 -12.097 1.00 82.81 207 ALA A CA 1
ATOM 1562 C C . ALA A 1 207 ? 1.226 3.370 -11.525 1.00 82.81 207 ALA A C 1
ATOM 1564 O O . ALA A 1 207 ? 0.540 4.400 -11.595 1.00 82.81 207 ALA A O 1
ATOM 1565 N N . VAL A 1 208 ? 0.819 2.249 -10.932 1.00 81.56 208 VAL A N 1
ATOM 1566 C CA . VAL A 1 208 ? -0.477 2.074 -10.271 1.00 81.56 208 VAL A CA 1
ATOM 1567 C C . VAL A 1 208 ? -0.239 1.537 -8.868 1.00 81.56 208 VAL A C 1
ATOM 1569 O O . VAL A 1 208 ? 0.396 0.501 -8.697 1.00 81.56 208 VAL A O 1
ATOM 1572 N N . LEU A 1 209 ? -0.754 2.247 -7.865 1.00 80.38 209 LEU A N 1
ATOM 1573 C CA . LEU A 1 209 ? -0.799 1.756 -6.491 1.00 80.38 209 LEU A CA 1
ATOM 1574 C C . LEU A 1 209 ? -2.127 1.032 -6.285 1.00 80.38 209 LEU A C 1
ATOM 1576 O O . LEU A 1 209 ? -3.178 1.595 -6.594 1.00 80.38 209 LEU A O 1
ATOM 1580 N N . HIS A 1 210 ? -2.100 -0.171 -5.731 1.00 78.06 210 HIS A N 1
ATOM 1581 C CA . HIS A 1 210 ? -3.303 -0.860 -5.287 1.00 78.06 210 HIS A CA 1
ATOM 1582 C C . HIS A 1 210 ? -3.066 -1.599 -3.964 1.00 78.06 210 HIS A C 1
ATOM 1584 O O . HIS A 1 210 ? -1.929 -1.884 -3.584 1.00 78.06 210 HIS A O 1
ATOM 1590 N N . HIS A 1 211 ? -4.141 -1.858 -3.219 1.00 75.06 211 HIS A N 1
ATOM 1591 C CA . HIS A 1 211 ? -4.096 -2.795 -2.097 1.00 75.06 211 HIS A CA 1
ATOM 1592 C C . HIS A 1 211 ? -4.071 -4.21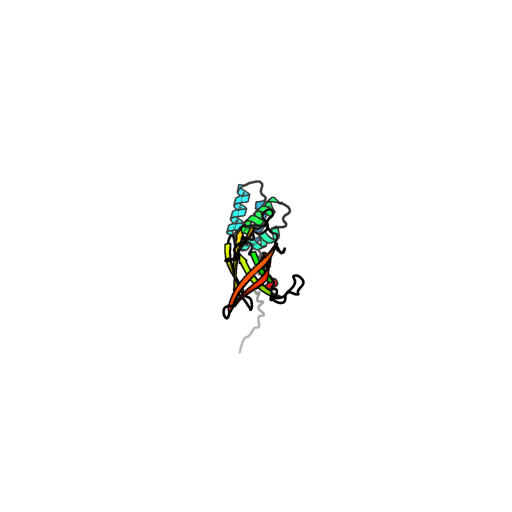5 -2.641 1.00 75.06 211 HIS A C 1
ATOM 1594 O O . HIS A 1 211 ? -4.736 -4.485 -3.639 1.00 75.06 211 HIS A O 1
ATOM 1600 N N . ASP A 1 212 ? -3.339 -5.101 -1.971 1.00 69.94 212 ASP A N 1
ATOM 1601 C CA . ASP A 1 212 ? -3.351 -6.530 -2.271 1.00 69.94 212 ASP A CA 1
ATOM 1602 C C . ASP A 1 212 ? -4.808 -7.024 -2.345 1.00 69.94 212 ASP A C 1
ATOM 1604 O O . ASP A 1 212 ? -5.545 -6.890 -1.353 1.00 69.94 212 ASP A O 1
ATOM 1608 N N . PRO A 1 213 ? -5.275 -7.520 -3.505 1.00 53.38 213 PRO A N 1
ATOM 1609 C CA . PRO A 1 213 ? -6.587 -8.124 -3.609 1.00 53.38 213 PRO A CA 1
ATOM 1610 C C . PRO A 1 213 ? -6.535 -9.452 -2.857 1.00 53.38 213 PRO A C 1
ATOM 1612 O O . PRO A 1 213 ? -6.212 -10.488 -3.425 1.00 53.38 213 PRO A O 1
ATOM 1615 N N . SER A 1 214 ? -6.811 -9.397 -1.556 1.00 48.53 214 SER A N 1
ATOM 1616 C CA . SER A 1 214 ? -6.910 -10.530 -0.634 1.00 48.53 214 SER A CA 1
ATOM 1617 C C . SER A 1 214 ? -7.276 -11.849 -1.322 1.00 48.53 214 SER A C 1
ATOM 1619 O O . SER A 1 214 ? -8.444 -11.982 -1.653 1.00 48.53 214 SER A O 1
ATOM 1621 N N . GLU A 1 215 ? -6.319 -12.774 -1.501 1.00 45.00 215 GLU A N 1
ATOM 1622 C CA . GLU A 1 215 ? -6.396 -14.215 -1.881 1.00 45.00 215 GLU A CA 1
ATOM 1623 C C . GLU A 1 215 ? -7.408 -14.710 -2.955 1.00 45.00 215 GLU A C 1
ATOM 1625 O O . GLU A 1 215 ? -7.274 -15.832 -3.442 1.00 45.00 215 GLU A O 1
ATOM 1630 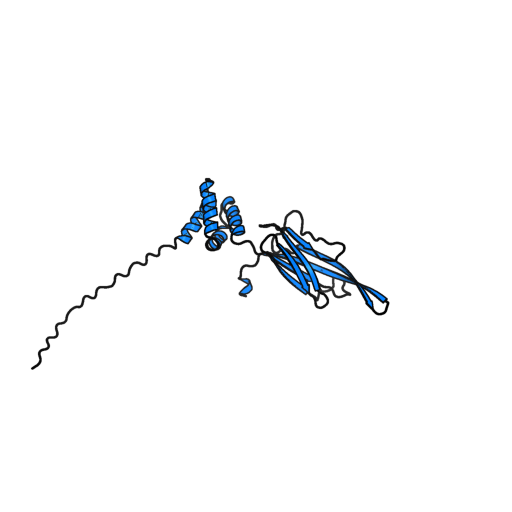N N . GLU A 1 216 ? -8.415 -13.944 -3.368 1.00 35.72 216 GLU A N 1
ATOM 1631 C CA . GLU A 1 216 ? -9.481 -14.345 -4.289 1.00 35.72 216 GLU A CA 1
ATOM 1632 C C . GLU A 1 216 ? -8.993 -14.383 -5.736 1.00 35.72 216 GLU A C 1
ATOM 1634 O O . GLU A 1 216 ? -9.491 -15.183 -6.523 1.00 35.72 216 GLU A O 1
ATOM 1639 N N . LEU A 1 217 ? -7.982 -13.581 -6.079 1.00 34.50 217 LEU A N 1
ATOM 1640 C CA . LEU A 1 217 ? -7.391 -13.559 -7.418 1.00 34.50 217 LEU A CA 1
ATOM 1641 C C .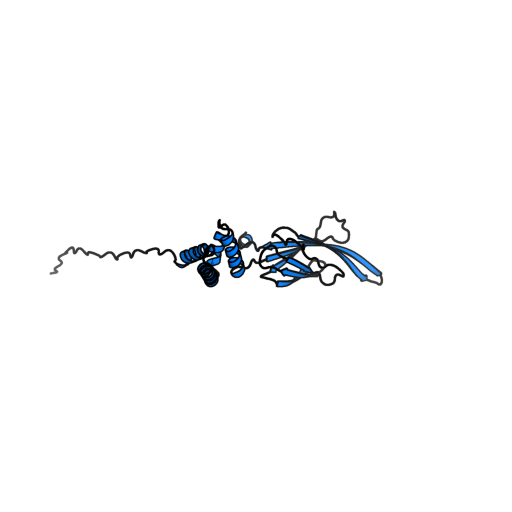 LEU A 1 217 ? -6.335 -14.653 -7.645 1.00 34.50 217 LEU A C 1
ATOM 1643 O O . LEU A 1 217 ? -6.039 -14.952 -8.794 1.00 34.50 217 LEU A O 1
ATOM 1647 N N . GLU A 1 218 ? -5.826 -15.306 -6.592 1.00 31.33 218 GLU A N 1
ATOM 1648 C CA . GLU A 1 218 ? -4.987 -16.514 -6.730 1.00 31.33 218 GLU A CA 1
ATOM 1649 C C . GLU A 1 218 ? -5.821 -17.808 -6.867 1.00 31.33 218 GLU A C 1
ATOM 1651 O O . GLU A 1 218 ? -5.268 -18.889 -7.075 1.00 31.33 218 GLU A O 1
ATOM 1656 N N . ARG A 1 219 ? -7.158 -17.722 -6.767 1.00 30.75 219 ARG A N 1
ATOM 1657 C CA . ARG A 1 219 ? -8.091 -18.852 -6.953 1.00 30.75 219 ARG A CA 1
ATOM 1658 C C . ARG A 1 219 ? -8.919 -18.793 -8.245 1.00 30.75 219 ARG A C 1
ATOM 1660 O O . ARG A 1 219 ? -9.869 -19.570 -8.375 1.00 30.75 219 ARG A O 1
ATOM 1667 N N . LEU A 1 220 ? -8.562 -17.928 -9.192 1.00 32.06 220 LEU A N 1
ATOM 1668 C CA . LEU A 1 220 ? -9.136 -17.878 -10.544 1.00 32.06 220 LEU A CA 1
ATOM 1669 C C . LEU A 1 220 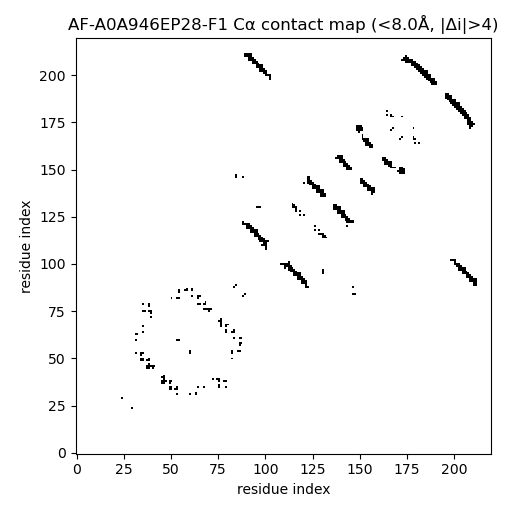? -8.078 -18.228 -11.593 1.00 32.06 220 LEU A C 1
ATOM 1671 O O . LEU A 1 220 ? -8.476 -18.835 -12.613 1.00 32.06 220 LEU A O 1
#

Secondary structure (DSSP, 8-state):
-------------PPP----------HHHHHHHHHHHHTT-SSHHHHHHHHHHHHHHTHHHHHHHHHGGG-S-HHHHHHHHHHHHHHSPPPEEEEEEEE---TT--TTSPP--EEEEEEEESSS-EEEEEEE-SS-EEEEEEEEE-SSSSBEEEEE-TT-SS-EEE--TTT-B-TTSEEEEEEEEEEEEEEETTEEEEEEEEEEEEEEEEE--TTTGGG-

Foldseek 3Di:
DDDDDDDPDDDPDDDDPPPPPPPPPPVVVVLLLVLLVQCPPPDPVSNVVSLVVLVVCAPVNLVVLVVCCVPPDPSSNVSSLVSCLVRPQWWKKKKKKKQFDPQDDDPPDHGPWIWIDIDIDRAQDKDWDWTDTPVDIWIKIWTWHDSDPLIWIWIDGPPDPDDGPTFDPDHGDDAPDKTDWDWDFDQDFDDDPNDTDGGTTIITMIMGMHTPPPPPVVVD

Solvent-accessible surface area (backbone atoms only — not comparable to full-atom values): 13302 Å² total; per-residue (Å²): 134,90,87,82,83,90,76,89,76,85,79,84,78,78,76,78,80,77,72,78,79,74,81,71,77,58,63,71,61,59,48,51,56,52,28,58,59,30,48,57,48,90,50,64,70,55,20,54,52,20,51,50,53,46,57,74,50,36,75,76,37,49,66,58,44,62,70,43,60,74,45,89,48,68,66,32,26,50,51,41,50,52,52,39,44,72,71,56,49,65,43,34,33,38,39,41,33,42,45,37,45,80,82,78,59,57,97,84,48,82,63,83,48,78,33,67,37,77,46,79,42,66,65,66,43,77,47,76,50,63,41,62,53,100,88,48,77,45,58,36,37,41,34,42,42,60,84,55,83,51,34,45,45,39,44,37,50,79,94,58,98,80,56,80,46,67,44,70,90,86,74,43,47,68,65,75,49,75,69,45,80,46,75,48,79,40,76,45,74,47,84,56,94,91,45,80,48,73,48,68,39,53,42,34,38,41,32,33,45,31,64,62,71,75,74,63,71,83,73,112

Nearest PDB structures (foldseek):
  5n3u-assembly1_B-2  TM=8.633E-01  e=2.770E-01  Nostoc sp. PCC 7120 = FACHB-418
  6gzc-assembly1_A  TM=4.926E-01  e=1.123E+00  Mus musculus
  3a57-assembly1_A  TM=2.678E-01  e=3.439E+00  Vibrio parahaemolyticus
  4wx3-assembly1_B  TM=2.766E-01  e=3.637E+00  Grimontia hollisae

Sequence (220 aa):
MITIIFTLSLLASSLPAVCSIDDEPTGASSDISSWIKNLGSEEWSVREEAARKLLDAGPAAIGALRSSLMDPDPEVRARIKEMLSLLSPPVLIVDVVRVGNSGEGSWLSRRTDLDSTSIRFSRNELIQSSVTSATEERRIQVEIRGTEAPYSVEILFPGVNSTIVSGPPARGLDPGVPWVVLSEERVAMEHALGKTTTEGELATWVAVLHHDPSEELERL

Radius of gyration: 31.77 Å; Cα contacts (8 Å, |Δi|>4): 341; chains: 1; bounding box: 72×104×69 Å

pLDDT: mean 70.14, std 18.0, range [30.75, 95.81]

Mean predicted aligned error: 15.8 Å